Protein AF-A0A2Z6S6K5-F1 (afdb_monomer_lite)

Sequence (337 aa):
MTGQSRQRSNKNRSSLGAGRSSKNRNAIKKDIRSNSNKVKELKQEISDLKMKYQENNNMLLQSKVDKLEQENKKLSKQNKSLRAQIGDYESSNSDDYSSDDDESGDSDESDDSNRPVKRQKRKNSSDDEEKKAKVLLKTLLKTFPPELQLRDEETYRSETNDKICQKLIPRLQKEMKPYNPTYEQVDTWLQSIHKSKRNAYLKSNQFNLNDFGFGFLYQNYQKPEKPERPIRLVKRQTKSKGSKSNNFSDGEIDEGAKSLMKALLKTYPYEYTLSIEETFRSRVNIDICDRLIPKLQRDVRPAHDLSYGQVETWLQNFHRNKRNAYLRSNFMMIDNY

Structure (mmCIF, N/CA/C/O backbone):
data_AF-A0A2Z6S6K5-F1
#
_entry.id   AF-A0A2Z6S6K5-F1
#
loop_
_atom_site.group_PDB
_atom_site.id
_atom_site.type_symbol
_atom_site.label_atom_id
_atom_site.label_alt_id
_atom_site.label_comp_id
_atom_site.label_asym_id
_atom_site.label_entity_id
_atom_site.label_seq_id
_atom_site.pdbx_PDB_ins_code
_atom_site.Cartn_x
_atom_site.Cartn_y
_atom_site.Cartn_z
_atom_site.occupancy
_atom_site.B_iso_or_equiv
_atom_site.auth_seq_id
_atom_site.auth_comp_id
_atom_site.auth_asym_id
_atom_site.auth_atom_id
_atom_site.pdbx_PDB_model_num
ATOM 1 N N . MET A 1 1 ? -99.873 9.207 57.472 1.00 40.81 1 MET A N 1
ATOM 2 C CA . MET A 1 1 ? -98.830 9.368 56.439 1.00 40.81 1 MET A CA 1
ATOM 3 C C . MET A 1 1 ? -97.638 10.074 57.068 1.00 40.81 1 MET A C 1
ATOM 5 O O . MET A 1 1 ? -97.761 11.192 57.544 1.00 40.81 1 MET A O 1
ATOM 9 N N . THR A 1 2 ? -96.540 9.330 57.163 1.00 35.81 2 THR A N 1
ATOM 10 C CA . THR A 1 2 ? -95.134 9.735 57.363 1.00 35.81 2 THR A CA 1
ATOM 11 C C . THR A 1 2 ? -94.752 10.944 56.490 1.00 35.81 2 THR A C 1
ATOM 13 O O . THR A 1 2 ? -95.269 11.051 55.389 1.00 35.81 2 THR A O 1
ATOM 16 N N . GLY A 1 3 ? -93.850 11.866 56.829 1.00 32.31 3 GLY A N 1
ATOM 17 C CA . GLY A 1 3 ? -92.839 11.937 57.875 1.00 32.31 3 GLY A CA 1
ATOM 18 C C . GLY A 1 3 ? -92.076 13.273 57.769 1.00 32.31 3 GLY A C 1
ATOM 19 O O . GLY A 1 3 ? -92.169 13.999 56.784 1.00 32.31 3 GLY A O 1
ATOM 20 N N . GLN A 1 4 ? -91.371 13.589 58.847 1.00 36.22 4 GLN A N 1
ATOM 21 C CA . GLN A 1 4 ? -90.754 14.855 59.236 1.00 36.22 4 GLN A CA 1
ATOM 22 C C . GLN A 1 4 ? -89.364 15.147 58.616 1.00 36.22 4 GLN A C 1
ATOM 24 O O . GLN A 1 4 ? -88.523 14.263 58.546 1.00 36.22 4 GLN A O 1
ATOM 29 N N . SER A 1 5 ? -89.096 16.446 58.408 1.00 37.75 5 SER A N 1
ATOM 30 C CA . SER A 1 5 ? -87.939 17.211 58.931 1.00 37.75 5 SER A CA 1
ATOM 31 C C . SER A 1 5 ? -86.514 17.094 58.337 1.00 37.75 5 SER A C 1
ATOM 33 O O . SER A 1 5 ? -85.984 16.025 58.060 1.00 37.75 5 SER A O 1
ATOM 35 N N . ARG A 1 6 ? -85.876 18.281 58.377 1.00 38.06 6 ARG A N 1
ATOM 36 C CA . ARG A 1 6 ? -84.456 18.630 58.617 1.00 38.06 6 ARG A CA 1
ATOM 37 C C . ARG A 1 6 ? -83.545 19.005 57.442 1.00 38.06 6 ARG A C 1
ATOM 39 O O . ARG A 1 6 ? -82.997 18.177 56.723 1.00 38.06 6 ARG A O 1
ATOM 46 N N . GLN A 1 7 ? -83.263 20.314 57.432 1.00 49.47 7 GLN A N 1
ATOM 47 C CA . GLN A 1 7 ? -81.987 20.941 57.090 1.00 49.47 7 GLN A CA 1
ATOM 48 C C . GLN A 1 7 ? -80.779 20.055 57.429 1.00 49.47 7 GLN A C 1
ATOM 50 O O . GLN A 1 7 ? -80.649 19.577 58.559 1.00 49.47 7 GLN A O 1
ATOM 55 N N . ARG A 1 8 ? -79.827 19.958 56.497 1.00 37.16 8 ARG A N 1
ATOM 56 C CA . ARG A 1 8 ? -78.436 19.626 56.813 1.00 37.16 8 ARG A CA 1
ATOM 57 C C . ARG A 1 8 ? -77.485 20.563 56.084 1.00 37.16 8 ARG A C 1
ATOM 59 O O . ARG A 1 8 ? -77.395 20.578 54.861 1.00 37.16 8 ARG A O 1
ATOM 66 N N . SER A 1 9 ? -76.783 21.337 56.901 1.00 47.28 9 SER A N 1
ATOM 67 C CA . SER A 1 9 ? -75.516 21.972 56.591 1.00 47.28 9 SER A CA 1
ATOM 68 C C . SER A 1 9 ? -74.494 20.922 56.150 1.00 47.28 9 SER A C 1
ATOM 70 O O . SER A 1 9 ? -74.457 19.814 56.680 1.00 47.28 9 SER A O 1
ATOM 72 N N . ASN A 1 10 ? -73.623 21.289 55.211 1.00 37.78 10 ASN A N 1
ATOM 73 C CA . ASN A 1 10 ? -72.379 20.563 54.981 1.00 37.78 10 ASN A CA 1
ATOM 74 C C . ASN A 1 10 ? -71.245 21.569 54.737 1.00 37.78 10 ASN A C 1
ATOM 76 O O . ASN A 1 10 ? -70.783 21.792 53.622 1.00 37.78 10 ASN A O 1
ATOM 80 N N . LYS A 1 11 ? -70.807 22.208 55.828 1.00 50.00 11 LYS A N 1
ATOM 81 C CA . LYS A 1 11 ? -69.420 22.660 55.970 1.00 50.00 11 LYS A CA 1
ATOM 82 C C . LYS A 1 11 ? -68.616 21.423 56.362 1.00 50.00 11 LYS A C 1
ATOM 84 O O . LYS A 1 11 ? -68.865 20.906 57.445 1.00 50.00 11 LYS A O 1
ATOM 89 N N . ASN A 1 12 ? -67.732 20.944 55.481 1.00 47.03 12 ASN A N 1
ATOM 90 C CA . ASN A 1 12 ? -66.407 20.369 55.786 1.00 47.03 12 ASN A CA 1
ATOM 91 C C . ASN A 1 12 ? -65.882 19.488 54.638 1.00 47.03 12 ASN A C 1
ATOM 93 O O . ASN A 1 12 ? -66.442 18.429 54.371 1.00 47.03 12 ASN A O 1
ATOM 97 N N . ARG A 1 13 ? -64.763 19.919 54.030 1.00 40.38 13 ARG A N 1
ATOM 98 C CA . ARG A 1 13 ? -63.655 19.157 53.393 1.00 40.38 13 ARG A CA 1
ATOM 99 C C . ARG A 1 13 ? -63.023 20.063 52.328 1.00 40.38 13 ARG A C 1
ATOM 101 O O . ARG A 1 13 ? -63.735 20.598 51.500 1.00 40.38 13 ARG A O 1
ATOM 108 N N . SER A 1 14 ? -61.724 20.295 52.225 1.00 41.62 14 SER A N 1
ATOM 109 C CA . SER A 1 14 ? -60.550 19.887 52.992 1.00 41.62 14 SER A CA 1
ATOM 110 C C . SER A 1 14 ? -59.392 20.716 52.426 1.00 41.62 14 SER A C 1
ATOM 112 O O . SER A 1 14 ? -58.979 20.515 51.285 1.00 41.62 14 SER A O 1
ATOM 114 N N . SER A 1 15 ? -58.877 21.665 53.202 1.00 45.28 15 SER A N 1
ATOM 115 C CA . SER A 1 15 ? -57.716 22.493 52.870 1.00 45.28 15 SER A CA 1
ATOM 116 C C . SER A 1 15 ? -56.417 21.737 53.175 1.00 45.28 15 SER A C 1
ATOM 118 O O . SER A 1 15 ? -55.722 22.049 54.136 1.00 45.28 15 SER A O 1
ATOM 120 N N . LEU A 1 16 ? -56.088 20.705 52.394 1.00 44.66 16 LEU A N 1
ATOM 121 C CA . LEU A 1 16 ? -54.850 19.926 52.562 1.00 44.66 16 LEU A CA 1
ATOM 122 C C . LEU A 1 16 ? -54.261 19.524 51.198 1.00 44.66 16 LEU A C 1
ATOM 124 O O . LEU A 1 16 ? -54.153 18.347 50.877 1.00 44.66 16 LEU A O 1
ATOM 128 N N . GLY A 1 17 ? -53.885 20.504 50.368 1.00 43.72 17 GLY A N 1
ATOM 129 C CA . GLY A 1 17 ? -53.261 20.220 49.061 1.00 43.72 17 GLY A CA 1
ATOM 130 C C . GLY A 1 17 ? -52.179 21.198 48.593 1.00 43.72 17 GLY A C 1
ATOM 131 O O . GLY A 1 17 ? -51.280 20.812 47.850 1.00 43.72 17 GLY A O 1
ATOM 132 N N . ALA A 1 18 ? -52.187 22.452 49.052 1.00 45.81 18 ALA A N 1
ATOM 133 C CA . ALA A 1 18 ? -51.352 23.496 48.448 1.00 45.81 18 ALA A CA 1
ATOM 134 C C . ALA A 1 18 ? -49.862 23.480 48.871 1.00 45.81 18 ALA A C 1
ATOM 136 O O . ALA A 1 18 ? -49.016 24.032 48.171 1.00 45.81 18 ALA A O 1
ATOM 137 N N . GLY A 1 19 ? -49.503 22.827 49.984 1.00 46.88 19 GLY A N 1
ATOM 138 C CA . GLY A 1 19 ? -48.155 22.925 50.573 1.00 46.88 19 GLY A CA 1
ATOM 139 C C . GLY A 1 19 ? -47.081 21.987 49.998 1.00 46.88 19 GLY A C 1
ATOM 140 O O . GLY A 1 19 ? -45.889 22.248 50.164 1.00 46.88 19 GLY A O 1
ATOM 141 N N . ARG A 1 20 ? -47.463 20.893 49.322 1.00 48.66 20 ARG A N 1
ATOM 142 C CA . ARG A 1 20 ? -46.505 19.896 48.789 1.00 48.66 20 ARG A CA 1
ATOM 143 C C . ARG A 1 20 ? -46.031 20.204 47.362 1.00 48.66 20 ARG A C 1
ATOM 145 O O . ARG A 1 20 ? -44.898 19.883 47.016 1.00 48.66 20 ARG A O 1
ATOM 152 N N . SER A 1 21 ? -46.847 20.888 46.556 1.00 55.00 21 SER A N 1
ATOM 153 C CA . SER A 1 21 ? -46.521 21.195 45.153 1.00 55.00 21 SER A CA 1
ATOM 154 C C . SER A 1 21 ? -45.491 22.321 44.981 1.00 55.00 21 SER A C 1
ATOM 156 O O . SER A 1 21 ? -44.783 22.334 43.973 1.00 55.00 21 SER A O 1
ATOM 158 N N . SER A 1 22 ? -45.396 23.271 45.915 1.00 56.69 22 SER A N 1
ATOM 159 C CA . SER A 1 22 ? -44.489 24.425 45.803 1.00 56.69 22 SER A CA 1
ATOM 160 C C . SER A 1 22 ? -43.038 24.075 46.156 1.00 56.69 22 SER A C 1
ATOM 162 O O . SER A 1 22 ? -42.117 24.508 45.464 1.00 56.69 22 SER A O 1
ATOM 164 N N . LYS A 1 23 ? -42.826 23.219 47.166 1.00 58.00 23 LYS A N 1
ATOM 165 C CA . LYS A 1 23 ? -41.491 22.730 47.561 1.00 58.00 23 LYS A CA 1
ATOM 166 C C . LYS A 1 23 ? -40.800 21.956 46.434 1.00 58.00 23 LYS A C 1
ATOM 168 O O . LYS A 1 23 ? -39.621 22.185 46.184 1.00 58.00 23 LYS A O 1
ATOM 173 N N . ASN A 1 24 ? -41.546 21.126 45.702 1.00 63.44 24 ASN A N 1
ATOM 174 C CA . ASN A 1 24 ? -40.990 20.335 44.603 1.00 63.44 24 ASN A CA 1
ATOM 175 C C . ASN A 1 24 ? -40.603 21.209 43.388 1.00 63.44 24 ASN A C 1
ATOM 177 O O . ASN A 1 24 ? -39.549 21.019 42.790 1.00 63.44 24 ASN A O 1
ATOM 181 N N . ARG A 1 25 ? -41.393 22.249 43.068 1.00 68.75 25 ARG A N 1
ATOM 182 C CA . ARG A 1 25 ? -41.060 23.207 41.990 1.00 68.75 25 ARG A CA 1
ATOM 183 C C . ARG A 1 25 ? -39.811 24.039 42.294 1.00 68.75 25 ARG A C 1
ATOM 185 O O . ARG A 1 25 ? -39.056 24.356 41.378 1.00 68.75 25 ARG A O 1
ATOM 192 N N . ASN A 1 26 ? -39.589 24.398 43.557 1.00 74.06 26 ASN A N 1
ATOM 193 C CA . ASN A 1 26 ? -38.419 25.183 43.956 1.00 74.06 26 ASN A CA 1
ATOM 194 C C . ASN A 1 26 ? -37.121 24.362 43.915 1.00 74.06 26 ASN A C 1
ATOM 196 O O . ASN A 1 26 ? -36.091 24.900 43.512 1.00 74.06 26 ASN A O 1
ATOM 200 N N . ALA A 1 27 ? -37.178 23.071 44.258 1.00 73.12 27 ALA A N 1
ATOM 201 C CA . ALA A 1 27 ? -36.051 22.150 44.103 1.00 73.12 27 ALA A CA 1
ATOM 202 C C . ALA A 1 27 ? -35.655 21.996 42.623 1.00 73.12 27 ALA A C 1
ATOM 204 O O . ALA A 1 27 ? -34.513 22.268 42.262 1.00 73.12 27 ALA A O 1
ATOM 205 N N . ILE A 1 28 ? -36.633 21.738 41.747 1.00 76.31 28 ILE A N 1
ATOM 206 C CA . ILE A 1 28 ? -36.409 21.613 40.296 1.00 76.31 28 ILE A CA 1
ATOM 207 C C . ILE A 1 28 ? -35.791 22.891 39.706 1.00 76.31 28 ILE A C 1
ATOM 209 O O . ILE A 1 28 ? -34.851 22.827 38.918 1.00 76.31 28 ILE A O 1
ATOM 213 N N . LYS A 1 29 ? -36.268 24.080 40.103 1.00 79.38 29 LYS A N 1
ATOM 214 C CA . LYS A 1 29 ? -35.684 25.356 39.646 1.00 79.38 29 LYS A CA 1
ATOM 215 C C . LYS A 1 29 ? -34.228 25.533 40.084 1.00 79.38 29 LYS A C 1
ATOM 217 O O . LYS A 1 29 ? -33.436 26.101 39.331 1.00 79.38 29 LYS A O 1
ATOM 222 N N . LYS A 1 30 ? -33.875 25.073 41.287 1.00 81.38 30 LYS A N 1
ATOM 223 C CA . LYS A 1 30 ? -32.501 25.130 41.800 1.00 81.38 30 LYS A CA 1
ATOM 224 C C . LYS A 1 30 ? -31.584 24.191 41.014 1.00 81.38 30 LYS A C 1
ATOM 226 O O . LYS A 1 30 ? -30.497 24.615 40.625 1.00 81.38 30 LYS A O 1
ATOM 231 N N . ASP A 1 31 ? -32.059 22.991 40.696 1.00 83.00 31 ASP A N 1
ATOM 232 C CA . ASP A 1 31 ? -31.311 22.005 39.911 1.00 83.00 31 ASP A CA 1
ATOM 233 C C . ASP A 1 31 ? -31.115 22.457 38.462 1.00 83.00 31 ASP A C 1
ATOM 235 O O . ASP A 1 31 ? -30.006 22.385 37.938 1.00 83.00 31 ASP A O 1
ATOM 239 N N . ILE A 1 32 ? -32.142 23.037 37.830 1.00 84.38 32 ILE A N 1
ATOM 240 C CA . ILE A 1 32 ? -32.023 23.622 36.483 1.00 84.38 32 ILE A CA 1
ATOM 241 C C . ILE A 1 32 ? -30.992 24.755 36.471 1.00 84.38 32 ILE A C 1
ATOM 243 O O . ILE A 1 32 ? -30.178 24.841 35.553 1.00 84.38 32 ILE A O 1
ATOM 247 N N . ARG A 1 33 ? -30.989 25.618 37.495 1.00 85.81 33 ARG A N 1
ATOM 248 C CA . ARG A 1 33 ? -30.018 26.717 37.598 1.00 85.81 33 ARG A CA 1
ATOM 249 C C . ARG A 1 33 ? -28.597 26.199 37.825 1.00 85.81 33 ARG A C 1
ATOM 251 O O . ARG A 1 33 ? -27.666 26.709 37.209 1.00 85.81 33 ARG A O 1
ATOM 258 N N . SER A 1 34 ? -28.436 25.171 38.658 1.00 87.06 34 SER A N 1
ATOM 259 C CA . SER A 1 34 ? -27.146 24.513 38.889 1.00 87.06 34 SER A CA 1
ATOM 260 C C . SER A 1 34 ? -26.619 23.848 37.614 1.00 87.06 34 SER A C 1
ATOM 262 O O . SER A 1 34 ? -25.490 24.118 37.207 1.00 87.06 34 SER A O 1
ATOM 264 N N . ASN A 1 35 ? -27.460 23.081 36.918 1.00 88.62 35 ASN A N 1
ATOM 265 C CA . ASN A 1 35 ? -27.109 22.442 35.651 1.00 88.62 35 ASN A CA 1
ATOM 266 C C . ASN A 1 35 ? -26.812 23.471 34.556 1.00 88.62 35 ASN A C 1
ATOM 268 O O . ASN A 1 35 ? -25.863 23.299 33.797 1.00 88.62 35 ASN A O 1
ATOM 272 N N . SER A 1 36 ? -27.558 24.576 34.499 1.00 90.88 36 SER A N 1
ATOM 273 C CA . SER A 1 36 ? -27.292 25.659 33.550 1.00 90.88 36 SER A CA 1
ATOM 274 C C . SER A 1 36 ? -25.923 26.301 33.768 1.00 90.88 36 SER A C 1
ATOM 276 O O . SER A 1 36 ? -25.263 26.632 32.784 1.00 90.88 36 SER A O 1
ATOM 278 N N . ASN A 1 37 ? -25.492 26.482 35.017 1.00 92.00 37 ASN A N 1
ATOM 279 C CA . ASN A 1 37 ? -24.165 27.018 35.316 1.00 92.00 37 ASN A CA 1
ATOM 280 C C . ASN A 1 37 ? -23.070 26.018 34.932 1.00 92.00 37 ASN A C 1
ATOM 282 O O . ASN A 1 37 ? -22.119 26.396 34.256 1.00 92.00 37 ASN A O 1
ATOM 286 N N . LYS A 1 38 ? -23.269 24.731 35.236 1.00 92.31 38 LYS A N 1
ATOM 287 C CA . LYS A 1 38 ? -22.351 23.654 34.838 1.00 92.31 38 LYS A CA 1
ATOM 288 C C . LYS A 1 38 ? -22.184 23.550 33.323 1.00 92.31 38 LYS A C 1
ATOM 290 O O . LYS A 1 38 ? -21.078 23.394 32.827 1.00 92.31 38 LYS A O 1
ATOM 295 N N . VAL A 1 39 ? -23.271 23.707 32.567 1.00 91.81 39 VAL A N 1
ATOM 296 C CA . VAL A 1 39 ? -23.220 23.747 31.097 1.00 91.81 39 VAL A CA 1
ATOM 297 C C . VAL A 1 39 ? -22.434 24.960 30.593 1.00 91.81 39 VAL A C 1
ATOM 299 O O . VAL A 1 39 ? -21.750 24.855 29.578 1.00 91.81 39 VAL A O 1
ATOM 302 N N . LYS A 1 40 ? -22.510 26.112 31.270 1.00 93.19 40 LYS A N 1
ATOM 303 C CA . LYS A 1 40 ? -21.715 27.296 30.904 1.00 93.19 40 LYS A CA 1
ATOM 304 C C . LYS A 1 40 ? -20.226 27.086 31.185 1.00 93.19 40 LYS A C 1
ATOM 306 O O . LYS A 1 40 ? -19.421 27.404 30.319 1.00 93.19 40 LYS A O 1
ATOM 311 N N . GLU A 1 41 ? -19.881 26.508 32.333 1.00 94.25 41 GLU A N 1
ATOM 312 C CA . GLU A 1 41 ? -18.495 26.161 32.682 1.00 94.25 41 GLU A CA 1
ATOM 313 C C . GLU A 1 41 ? -17.902 25.159 31.687 1.00 94.25 41 GLU A C 1
ATOM 315 O O . GLU A 1 41 ? -16.848 25.419 31.116 1.00 94.25 41 GLU A O 1
ATOM 320 N N . LEU A 1 42 ? -18.626 24.080 31.372 1.00 94.31 42 LEU A N 1
ATOM 321 C CA . LEU A 1 42 ? -18.177 23.087 30.389 1.00 94.31 42 LEU A CA 1
ATOM 322 C C . LEU A 1 42 ? -18.000 23.686 28.988 1.00 94.31 42 LEU A C 1
ATOM 324 O O . LEU A 1 42 ? -17.078 23.318 28.266 1.00 94.31 42 LEU A O 1
ATOM 328 N N . LYS A 1 43 ? -18.862 24.628 28.584 1.00 94.75 43 LYS A N 1
ATOM 329 C CA . LYS A 1 43 ? -18.696 25.337 27.306 1.00 94.75 43 LYS A CA 1
ATOM 330 C C . LYS A 1 43 ? -17.421 26.178 27.280 1.00 94.75 43 LYS A C 1
ATOM 332 O O . LYS A 1 43 ? -16.755 26.204 26.247 1.00 94.75 43 LYS A O 1
ATOM 337 N N . GLN A 1 44 ? -17.093 26.838 28.389 1.00 95.00 44 GLN A N 1
ATOM 338 C CA . GLN A 1 44 ? -15.857 27.605 28.503 1.00 95.00 44 GLN A CA 1
ATOM 339 C C . GLN A 1 44 ? -14.635 26.681 28.446 1.00 95.00 44 GLN A C 1
ATOM 341 O O . GLN A 1 44 ? -13.736 26.912 27.644 1.00 95.00 44 GLN A O 1
ATOM 346 N N . GLU A 1 45 ? -14.649 25.579 29.196 1.00 95.44 45 GLU A N 1
ATOM 347 C CA . GLU A 1 45 ? -13.548 24.611 29.227 1.00 95.44 45 GLU A CA 1
ATOM 348 C C . GLU A 1 45 ? -13.293 23.968 27.853 1.00 95.44 45 GLU A C 1
ATOM 350 O O . GLU A 1 45 ? -12.147 23.851 27.419 1.00 95.44 45 GLU A O 1
ATOM 355 N N . ILE A 1 46 ? -14.353 23.626 27.111 1.00 94.06 46 ILE A N 1
ATOM 356 C CA . ILE A 1 46 ? -14.237 23.132 25.730 1.00 94.06 46 ILE A CA 1
ATOM 357 C C . ILE A 1 46 ? -13.598 24.189 24.818 1.00 94.06 46 ILE A C 1
ATOM 359 O O . ILE A 1 46 ? -12.772 23.845 23.969 1.00 94.06 46 ILE A O 1
ATOM 363 N N . SER A 1 47 ? -13.964 25.464 24.980 1.00 95.62 47 SER A N 1
ATOM 364 C CA . SER A 1 47 ? -13.376 26.561 24.204 1.00 95.62 47 SER A CA 1
ATOM 365 C C . SER A 1 47 ? -11.880 26.712 24.496 1.00 95.62 47 SER A C 1
ATOM 367 O O . SER A 1 47 ? -11.074 26.789 23.567 1.00 95.62 47 SER A O 1
ATOM 369 N N . ASP A 1 48 ? -11.495 26.674 25.770 1.00 94.88 48 ASP A N 1
ATOM 370 C CA . ASP A 1 48 ? -10.102 26.817 26.201 1.00 94.88 48 ASP A CA 1
ATOM 371 C C . ASP A 1 48 ? -9.244 25.623 25.749 1.00 94.88 48 ASP A C 1
ATOM 373 O O . ASP A 1 48 ? -8.119 25.793 25.268 1.00 94.88 48 ASP A O 1
ATOM 377 N N . LEU A 1 49 ? -9.783 24.402 25.831 1.00 95.62 49 LEU A N 1
ATOM 378 C CA . LEU A 1 49 ? -9.123 23.194 25.329 1.00 95.62 49 LEU A CA 1
ATOM 379 C C . LEU A 1 49 ? -8.933 23.230 23.813 1.00 95.62 49 LEU A C 1
ATOM 381 O O . LEU A 1 49 ? -7.873 22.841 23.319 1.00 95.62 49 LEU A O 1
ATOM 385 N N . LYS A 1 50 ? -9.928 23.727 23.070 1.00 95.00 50 LYS A N 1
ATOM 386 C CA . LYS A 1 50 ? -9.829 23.888 21.616 1.00 95.00 50 LYS A CA 1
ATOM 387 C C . LYS A 1 50 ? -8.707 24.856 21.241 1.00 95.00 50 LYS A C 1
ATOM 389 O O . LYS A 1 50 ? -7.914 24.539 20.355 1.00 95.00 50 LYS A O 1
ATOM 394 N N . MET A 1 51 ? -8.605 25.983 21.947 1.00 91.31 51 MET A N 1
ATOM 395 C CA . MET A 1 51 ? -7.527 26.957 21.755 1.00 91.31 51 MET A CA 1
ATOM 396 C C . MET A 1 51 ? -6.152 26.345 22.046 1.00 91.31 51 MET A C 1
ATOM 398 O O . MET A 1 51 ? -5.271 26.400 21.189 1.00 91.31 51 MET A O 1
ATOM 402 N N . LYS A 1 52 ? -5.984 25.670 23.192 1.00 93.12 52 LYS A N 1
ATOM 403 C CA . LYS A 1 52 ? -4.718 25.002 23.550 1.00 93.12 52 LYS A CA 1
ATOM 404 C C . LYS A 1 52 ? -4.313 23.916 22.557 1.00 93.12 52 LYS A C 1
ATOM 406 O O . LYS A 1 52 ? -3.133 23.764 22.249 1.00 93.12 52 LYS A O 1
ATOM 411 N N . TYR A 1 53 ? -5.272 23.137 22.058 1.00 90.44 53 TYR A N 1
ATOM 412 C CA . TYR A 1 53 ? -4.997 22.111 21.054 1.00 90.44 53 TYR A CA 1
ATOM 413 C C . TYR A 1 53 ? -4.487 22.730 19.748 1.00 90.44 53 TYR A C 1
ATOM 415 O O . TYR A 1 53 ? -3.502 22.257 19.179 1.00 90.44 53 TYR A O 1
ATOM 423 N N . GLN A 1 54 ? -5.130 23.809 19.299 1.00 91.06 54 GLN A N 1
ATOM 424 C CA . GLN A 1 54 ? -4.733 24.525 18.092 1.00 91.06 54 GLN A CA 1
ATOM 425 C C . GLN A 1 54 ? -3.343 25.162 18.239 1.00 91.06 54 GLN A C 1
ATOM 427 O O . GLN A 1 54 ? -2.512 25.022 17.344 1.00 91.06 54 GLN A O 1
ATOM 432 N N . GLU A 1 55 ? -3.061 25.792 19.379 1.00 90.19 55 GLU A N 1
ATOM 433 C CA . GLU A 1 55 ? -1.760 26.398 19.681 1.00 90.19 55 GLU A CA 1
ATOM 434 C C . GLU A 1 55 ? -0.627 25.360 19.717 1.00 90.19 55 GLU A C 1
ATOM 436 O O . GLU A 1 55 ? 0.393 25.533 19.050 1.00 90.19 55 GLU A O 1
ATOM 441 N N . ASN A 1 56 ? -0.830 24.229 20.401 1.00 92.19 56 ASN A N 1
ATOM 442 C CA . ASN A 1 56 ? 0.155 23.145 20.448 1.00 92.19 56 ASN A CA 1
ATOM 443 C C . ASN A 1 56 ? 0.449 22.561 19.061 1.00 92.19 56 ASN A C 1
ATOM 445 O O . ASN A 1 56 ? 1.602 22.261 18.742 1.00 92.19 56 ASN A O 1
ATOM 449 N N . ASN A 1 57 ? -0.582 22.404 18.227 1.00 91.31 57 ASN A N 1
ATOM 450 C CA . ASN A 1 57 ? -0.401 21.915 16.865 1.00 91.31 57 ASN A CA 1
ATOM 451 C C . ASN A 1 57 ? 0.382 22.925 16.009 1.00 91.31 57 ASN A C 1
ATOM 453 O O . ASN A 1 57 ? 1.303 22.540 15.291 1.00 91.31 57 ASN A O 1
ATOM 457 N N . ASN A 1 58 ? 0.077 24.219 16.141 1.00 92.12 58 ASN A N 1
ATOM 458 C CA . ASN A 1 58 ? 0.797 25.282 15.442 1.00 92.12 58 ASN A CA 1
ATOM 459 C C . ASN A 1 58 ? 2.273 25.347 15.861 1.00 92.12 58 ASN A C 1
ATOM 461 O O . ASN A 1 58 ? 3.137 25.436 14.993 1.00 92.12 58 ASN A O 1
ATOM 465 N N . MET A 1 59 ? 2.585 25.222 17.155 1.00 92.69 59 MET A N 1
ATOM 466 C CA . MET A 1 59 ? 3.976 25.166 17.627 1.00 92.69 59 MET A CA 1
ATOM 467 C C . MET A 1 59 ? 4.743 23.969 17.050 1.00 92.69 59 MET A C 1
ATOM 469 O O . MET A 1 59 ? 5.895 24.105 16.633 1.00 92.69 59 MET A O 1
ATOM 473 N N . LEU A 1 60 ? 4.113 22.790 16.997 1.00 91.75 60 LEU A N 1
ATOM 474 C CA . LEU A 1 60 ? 4.736 21.592 16.431 1.00 91.75 60 LEU A CA 1
ATOM 475 C C . LEU A 1 60 ? 4.998 21.748 14.927 1.00 91.75 60 LEU A C 1
ATOM 477 O O . LEU A 1 60 ? 6.067 21.365 14.444 1.00 91.75 60 LEU A O 1
ATOM 481 N N . LEU A 1 61 ? 4.034 22.314 14.197 1.00 92.56 61 LEU A N 1
ATOM 482 C CA . LEU A 1 61 ? 4.173 22.607 12.773 1.00 92.56 61 LEU A CA 1
ATOM 483 C C . LEU A 1 61 ? 5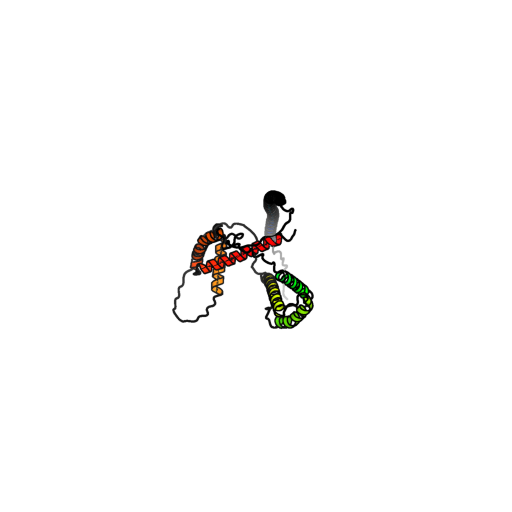.291 23.618 12.527 1.00 92.56 61 LEU A C 1
ATOM 485 O O . LEU A 1 61 ? 6.146 23.356 11.684 1.00 92.56 61 LEU A O 1
ATOM 489 N N . GLN A 1 62 ? 5.346 24.700 13.305 1.00 89.81 62 GLN A N 1
ATOM 490 C CA . GLN A 1 62 ? 6.394 25.710 13.181 1.00 89.81 62 GLN A CA 1
ATOM 491 C C . GLN A 1 62 ? 7.784 25.108 13.418 1.00 89.81 62 GLN A C 1
ATOM 493 O O . GLN A 1 62 ? 8.665 25.245 12.578 1.00 89.81 62 GLN A O 1
ATOM 498 N N . SER A 1 63 ? 7.956 24.311 14.479 1.00 92.12 63 SER A N 1
ATOM 499 C CA . SER A 1 63 ? 9.230 23.622 14.737 1.00 92.12 63 SER A CA 1
ATOM 500 C C . SER A 1 63 ? 9.643 22.684 13.595 1.00 92.12 63 SER A C 1
ATOM 502 O O . SER A 1 63 ? 10.833 22.507 13.322 1.00 92.12 63 SER A O 1
ATOM 504 N N . LYS A 1 64 ? 8.674 22.060 12.913 1.00 94.56 64 LYS A N 1
ATOM 505 C CA . LYS A 1 64 ? 8.948 21.210 11.751 1.00 94.56 64 LYS A CA 1
ATOM 506 C C . LYS A 1 64 ? 9.358 22.032 10.529 1.00 94.56 64 LYS A C 1
ATOM 508 O O . LYS A 1 64 ? 10.275 21.613 9.825 1.00 94.56 64 LYS A O 1
ATOM 513 N N . VAL A 1 65 ? 8.714 23.176 10.300 1.00 94.12 65 VAL A N 1
ATOM 514 C CA . VAL A 1 65 ? 9.079 24.124 9.237 1.00 94.12 65 VAL A CA 1
ATOM 515 C C . VAL A 1 65 ? 10.513 24.611 9.438 1.00 94.12 65 VAL A C 1
ATOM 517 O O . VAL A 1 65 ? 11.323 24.468 8.525 1.00 94.12 65 VAL A O 1
ATOM 520 N N . ASP A 1 66 ? 10.866 25.047 10.647 1.00 94.62 66 ASP A N 1
ATOM 521 C CA . ASP A 1 66 ? 12.206 25.566 10.949 1.00 94.62 66 ASP A CA 1
ATOM 522 C C . ASP A 1 66 ? 13.302 24.506 10.718 1.00 94.62 66 ASP A C 1
ATOM 524 O O . ASP A 1 66 ? 14.374 24.795 10.182 1.00 94.62 66 ASP A O 1
ATOM 528 N N . LYS A 1 67 ? 13.035 23.240 11.078 1.00 95.75 67 LYS A N 1
ATOM 529 C CA . LYS A 1 67 ? 13.964 22.122 10.822 1.00 95.75 67 LYS A CA 1
ATOM 530 C C . LYS A 1 67 ? 14.165 21.867 9.331 1.00 95.75 67 LYS A C 1
ATOM 532 O O . LYS A 1 67 ? 15.304 21.700 8.896 1.00 95.75 67 LYS A O 1
ATOM 537 N N . LEU A 1 68 ? 13.079 21.848 8.557 1.00 95.00 68 LEU A N 1
ATOM 538 C CA . LEU A 1 68 ? 13.146 21.659 7.106 1.00 95.00 68 LEU A CA 1
ATOM 539 C C . LEU A 1 68 ? 13.884 22.816 6.427 1.00 95.00 68 LEU A C 1
ATOM 541 O O . LEU A 1 68 ? 14.652 22.596 5.494 1.00 95.00 68 LEU A O 1
ATOM 545 N N . GLU A 1 69 ? 13.709 24.043 6.914 1.00 94.38 69 GLU A N 1
ATOM 546 C CA . GLU A 1 69 ? 14.419 25.210 6.396 1.00 94.38 69 GLU A CA 1
ATOM 547 C C . GLU A 1 69 ? 15.933 25.118 6.649 1.00 94.38 69 GLU A C 1
ATOM 549 O O . GLU A 1 69 ? 16.742 25.361 5.746 1.00 94.38 69 GLU A O 1
ATOM 554 N N . GLN A 1 70 ? 16.338 24.686 7.847 1.00 93.88 70 GLN A N 1
ATOM 555 C CA . GLN A 1 70 ? 17.747 24.437 8.166 1.00 93.88 70 GLN A CA 1
ATOM 556 C C . GLN A 1 70 ? 18.356 23.339 7.282 1.00 93.88 70 GLN A C 1
ATOM 558 O O . GLN A 1 70 ? 19.475 23.497 6.780 1.00 93.88 70 GLN A O 1
ATOM 563 N N . GLU A 1 71 ? 17.624 22.246 7.061 1.00 94.62 71 GLU A N 1
ATOM 564 C CA . GLU A 1 71 ? 18.059 21.145 6.202 1.00 94.62 71 GLU A CA 1
ATOM 565 C C . GLU A 1 71 ? 18.200 21.589 4.740 1.00 94.62 71 GLU A C 1
ATOM 567 O O . GLU A 1 71 ? 19.247 21.369 4.127 1.00 94.62 71 GLU A O 1
ATOM 572 N N . ASN A 1 72 ? 17.223 22.326 4.210 1.00 93.75 72 ASN A N 1
ATOM 573 C CA . ASN A 1 72 ? 17.292 22.903 2.868 1.00 93.75 72 ASN A CA 1
ATOM 574 C C . ASN A 1 72 ? 18.477 23.857 2.708 1.00 93.75 72 ASN A C 1
ATOM 576 O O . ASN A 1 72 ?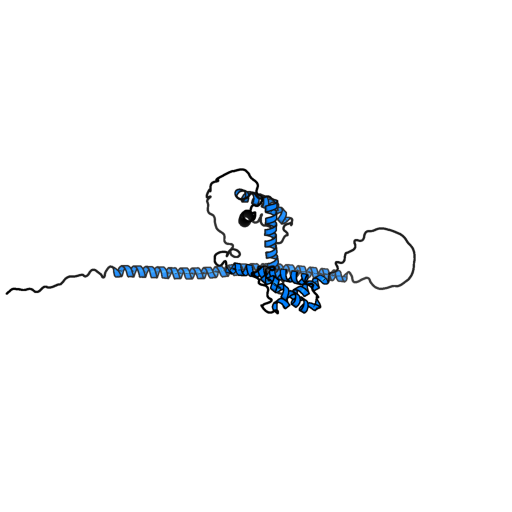 19.180 23.819 1.695 1.00 93.75 72 ASN A O 1
ATOM 580 N N . LYS A 1 73 ? 18.765 24.684 3.718 1.00 95.94 73 LYS A N 1
ATOM 581 C CA . LYS A 1 73 ? 19.938 25.567 3.702 1.00 95.94 73 LYS A CA 1
ATOM 582 C C . LYS A 1 73 ? 21.242 24.768 3.652 1.00 95.94 73 LYS A C 1
ATOM 584 O O . LYS A 1 73 ? 22.180 25.174 2.963 1.00 95.94 73 LYS A O 1
ATOM 589 N N . LYS A 1 74 ? 21.314 23.629 4.349 1.00 95.62 74 LYS A N 1
ATOM 590 C CA . LYS A 1 74 ? 22.470 22.720 4.315 1.00 95.62 74 LYS A CA 1
ATOM 591 C C . LYS A 1 74 ? 22.619 22.050 2.946 1.00 95.62 74 LYS A C 1
ATOM 593 O O . LYS A 1 74 ? 23.705 22.112 2.372 1.00 95.62 74 LYS A O 1
ATOM 598 N N . LEU A 1 75 ? 21.541 21.489 2.401 1.00 94.94 75 LEU A N 1
ATOM 599 C CA . LEU A 1 75 ? 21.529 20.857 1.078 1.00 94.94 75 LEU A CA 1
ATOM 600 C C . LEU A 1 75 ? 21.873 21.856 -0.030 1.00 94.94 75 LEU A C 1
ATOM 602 O O . LEU A 1 75 ? 22.659 21.551 -0.919 1.00 94.94 75 LEU A O 1
ATOM 606 N N . SER A 1 76 ? 21.365 23.087 0.054 1.00 94.12 76 SER A N 1
ATOM 607 C CA . SER A 1 76 ? 21.703 24.160 -0.885 1.00 94.12 76 SER A CA 1
ATOM 608 C C . SER A 1 76 ? 23.205 24.463 -0.885 1.00 94.12 76 SER A C 1
ATOM 610 O O . SER A 1 76 ? 23.813 24.572 -1.950 1.00 94.12 76 SER A O 1
ATOM 612 N N . LYS A 1 77 ? 23.836 24.536 0.296 1.00 93.94 77 LYS A N 1
ATOM 613 C CA . LYS A 1 77 ? 25.296 24.701 0.405 1.00 93.94 77 LYS A CA 1
ATOM 614 C C . LYS A 1 77 ? 26.051 23.519 -0.209 1.00 93.94 77 LYS A C 1
ATOM 616 O O . LYS A 1 77 ? 27.005 23.742 -0.948 1.00 93.94 77 LYS A O 1
ATOM 621 N N . GLN A 1 78 ? 25.612 22.287 0.052 1.00 93.94 78 GLN A N 1
ATOM 622 C CA . GLN A 1 78 ? 26.218 21.087 -0.535 1.00 93.94 78 GLN A CA 1
ATOM 623 C C . GLN A 1 78 ? 26.095 21.074 -2.063 1.00 93.94 78 GLN A C 1
ATOM 625 O O . GLN A 1 78 ? 27.088 20.868 -2.751 1.00 93.94 78 GLN A O 1
ATOM 630 N N . ASN A 1 79 ? 24.917 21.392 -2.602 1.00 92.19 79 ASN A N 1
ATOM 631 C CA . ASN A 1 79 ? 24.689 21.472 -4.044 1.00 92.19 79 ASN A CA 1
ATOM 632 C C . ASN A 1 79 ? 25.556 22.545 -4.711 1.00 92.19 79 ASN A C 1
ATOM 634 O O . ASN A 1 79 ? 26.075 22.313 -5.799 1.00 92.19 79 ASN A O 1
ATOM 638 N N . LYS A 1 80 ? 25.752 23.704 -4.067 1.00 93.12 80 LYS A N 1
ATOM 639 C CA . LYS A 1 80 ? 26.685 24.730 -4.559 1.00 93.12 80 LYS A CA 1
ATOM 640 C C . LYS A 1 80 ? 28.124 24.210 -4.606 1.00 93.12 80 LYS A C 1
ATOM 642 O O . LYS A 1 80 ? 28.796 24.413 -5.609 1.00 93.12 80 LYS A O 1
ATOM 647 N N . SER A 1 81 ? 28.566 23.501 -3.566 1.00 91.62 81 SER A N 1
ATOM 648 C CA . SER A 1 81 ? 29.907 22.901 -3.519 1.00 91.62 81 SER A CA 1
ATOM 649 C C . SER A 1 81 ? 30.112 21.840 -4.601 1.00 91.62 81 SER A C 1
ATOM 651 O O . SER A 1 81 ? 31.153 21.825 -5.246 1.00 91.62 81 SER A O 1
ATOM 653 N N . LEU A 1 82 ? 29.124 20.968 -4.820 1.00 91.00 82 LEU A N 1
ATOM 654 C CA . LEU A 1 82 ? 29.196 19.930 -5.851 1.00 91.00 82 LEU A CA 1
ATOM 655 C C . LEU A 1 82 ? 29.219 20.531 -7.258 1.00 91.00 82 LEU A C 1
ATOM 657 O O . LEU A 1 82 ? 29.974 20.075 -8.106 1.00 91.00 82 LEU A O 1
ATOM 661 N N . ARG A 1 83 ? 28.431 21.585 -7.504 1.00 87.56 83 ARG A N 1
ATOM 662 C CA . ARG A 1 83 ? 28.453 22.301 -8.787 1.00 87.56 83 ARG A CA 1
ATOM 663 C C . ARG A 1 83 ? 29.811 22.942 -9.073 1.00 87.56 83 ARG A C 1
ATOM 665 O O . ARG A 1 83 ? 30.251 22.880 -10.212 1.00 87.56 83 ARG A O 1
ATOM 672 N N . ALA A 1 84 ? 30.466 23.511 -8.060 1.00 86.06 84 ALA A N 1
ATOM 673 C CA . ALA A 1 84 ? 31.820 24.046 -8.209 1.00 86.06 84 ALA A CA 1
ATOM 674 C C . ALA A 1 84 ? 32.828 22.936 -8.565 1.00 86.06 84 ALA A C 1
ATOM 676 O O . ALA A 1 84 ? 33.547 23.067 -9.546 1.00 86.06 84 ALA A O 1
ATOM 677 N N . GLN A 1 85 ? 32.783 21.797 -7.862 1.00 85.88 85 GLN A N 1
ATOM 678 C CA . GLN A 1 85 ? 33.656 20.648 -8.151 1.00 85.88 85 GLN A CA 1
ATOM 679 C C . GLN A 1 85 ? 33.466 20.070 -9.560 1.00 85.88 85 GLN A C 1
ATOM 681 O O . GLN A 1 85 ? 34.428 19.609 -10.165 1.00 85.88 85 GLN A O 1
ATOM 686 N N . ILE A 1 86 ? 32.236 20.075 -10.084 1.00 81.62 86 ILE A N 1
ATOM 687 C CA . ILE A 1 86 ? 31.964 19.630 -11.459 1.00 81.62 86 ILE A CA 1
ATOM 688 C C . ILE A 1 86 ? 32.573 20.607 -12.475 1.00 81.62 86 ILE A C 1
ATOM 690 O O . ILE A 1 86 ? 33.202 20.157 -13.427 1.00 81.62 86 ILE A O 1
ATOM 694 N N . GLY A 1 87 ? 32.440 21.920 -12.257 1.00 76.00 87 GLY A N 1
ATOM 695 C CA . GLY A 1 87 ? 33.031 22.931 -13.142 1.00 76.00 87 GLY A CA 1
ATOM 696 C C . GLY A 1 87 ? 34.561 22.858 -13.203 1.00 76.00 87 GLY A C 1
ATOM 697 O O . GLY A 1 87 ? 35.140 22.963 -14.280 1.00 76.00 87 GLY A O 1
ATOM 698 N N . ASP A 1 88 ? 35.214 22.587 -12.070 1.00 65.81 88 ASP A N 1
ATOM 699 C CA . ASP A 1 88 ? 36.674 22.428 -12.008 1.00 65.81 88 ASP A CA 1
ATOM 700 C C . ASP A 1 88 ? 37.159 21.155 -12.742 1.00 65.81 88 ASP A C 1
ATOM 702 O O . ASP A 1 88 ? 38.254 21.124 -13.311 1.00 65.81 88 ASP A O 1
ATOM 706 N N . TYR A 1 89 ? 36.329 20.104 -12.778 1.00 59.75 89 TYR A N 1
ATOM 707 C CA . TYR A 1 89 ? 36.621 18.845 -13.475 1.00 59.75 89 TYR A CA 1
ATOM 708 C C . TYR A 1 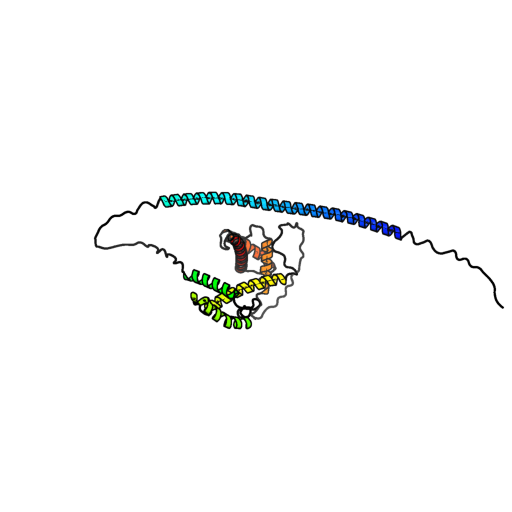89 ? 36.454 18.945 -15.002 1.00 59.75 89 TYR A C 1
ATOM 710 O O . TYR A 1 89 ? 37.173 18.274 -15.742 1.00 59.75 89 TYR A O 1
ATOM 718 N N . GLU A 1 90 ? 35.538 19.786 -15.488 1.00 57.75 90 GLU A N 1
ATOM 719 C CA . GLU A 1 90 ? 35.362 20.047 -16.925 1.00 57.75 90 GLU A CA 1
ATOM 720 C C . GLU A 1 90 ? 36.504 20.905 -17.497 1.00 57.75 90 GLU A C 1
ATOM 722 O O . GLU A 1 90 ? 36.992 20.598 -18.582 1.00 57.75 90 GLU A O 1
ATOM 727 N N . SER A 1 91 ? 37.020 21.882 -16.739 1.00 58.12 91 SER A N 1
ATOM 728 C CA . SER A 1 91 ? 38.215 22.658 -17.128 1.00 58.12 91 SER A CA 1
ATOM 729 C C . SER A 1 91 ? 39.511 21.840 -17.165 1.00 58.12 91 SER A C 1
ATOM 731 O O . SER A 1 91 ? 40.465 22.249 -17.813 1.00 58.12 91 SER A O 1
ATOM 733 N N . SER A 1 92 ? 39.573 20.692 -16.481 1.00 55.78 92 SER A N 1
ATOM 734 C CA . SER A 1 92 ? 40.781 19.849 -16.442 1.00 55.78 92 SER A CA 1
ATOM 735 C C . SER A 1 92 ? 40.848 18.806 -17.572 1.00 55.78 92 SER A C 1
ATOM 737 O O . SER A 1 92 ? 41.831 18.080 -17.658 1.00 55.78 92 SER A O 1
ATOM 739 N N . ASN A 1 93 ? 39.811 18.693 -18.413 1.00 51.53 93 ASN A N 1
ATOM 740 C CA . ASN A 1 93 ? 39.697 17.664 -19.459 1.00 51.53 93 ASN A CA 1
ATOM 741 C C . ASN A 1 93 ? 39.622 18.236 -20.892 1.00 51.53 93 ASN A C 1
ATOM 743 O O . ASN A 1 93 ? 39.316 17.486 -21.818 1.00 51.53 93 ASN A O 1
ATOM 747 N N . SER A 1 94 ? 39.853 19.541 -21.094 1.00 47.78 94 SER A N 1
ATOM 748 C CA . SER A 1 94 ? 39.755 20.178 -22.420 1.00 47.78 94 SER A CA 1
ATOM 749 C C . SER A 1 94 ? 41.069 20.286 -23.199 1.00 47.78 94 SER A C 1
ATOM 751 O O . SER A 1 94 ? 41.030 20.717 -24.348 1.00 47.78 94 SER A O 1
ATOM 753 N N . ASP A 1 95 ? 42.200 19.871 -22.632 1.00 47.69 95 ASP A N 1
ATOM 754 C CA . ASP A 1 95 ? 43.496 19.935 -23.308 1.00 47.69 95 ASP A CA 1
ATOM 755 C C . ASP A 1 95 ? 43.955 18.518 -23.644 1.00 47.69 95 ASP A C 1
ATOM 757 O O . ASP A 1 95 ? 44.487 17.843 -22.770 1.00 47.69 95 ASP A O 1
ATOM 761 N N . ASP A 1 96 ? 43.679 18.059 -24.868 1.00 47.06 96 ASP A N 1
ATOM 762 C CA . ASP A 1 96 ? 44.546 17.165 -25.665 1.00 47.06 96 ASP A CA 1
ATOM 763 C C . ASP A 1 96 ? 43.736 16.499 -26.785 1.00 47.06 96 ASP A C 1
ATOM 765 O O . ASP A 1 96 ? 43.339 15.353 -26.647 1.00 47.06 96 ASP A O 1
ATOM 769 N N . TYR A 1 97 ? 43.436 17.226 -27.869 1.00 44.94 97 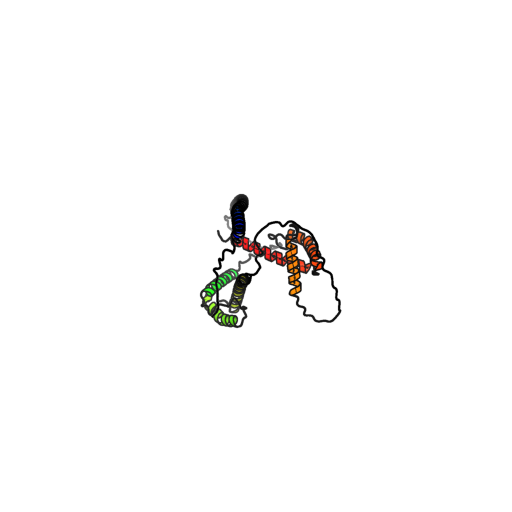TYR A N 1
ATOM 770 C CA . TYR A 1 97 ? 43.296 16.631 -29.207 1.00 44.94 97 TYR A CA 1
ATOM 771 C C . TYR A 1 97 ? 43.492 17.718 -30.268 1.00 44.94 97 TYR A C 1
ATOM 773 O O . TYR A 1 97 ? 42.566 18.449 -30.626 1.00 44.94 97 TYR A O 1
ATOM 781 N N . SER A 1 98 ? 44.703 17.808 -30.809 1.00 41.62 98 SER A N 1
ATOM 782 C CA . SER A 1 98 ? 44.931 18.310 -32.165 1.00 41.62 98 SER A CA 1
ATOM 783 C C . SER A 1 98 ? 46.155 17.630 -32.772 1.00 41.62 98 SER A C 1
ATOM 785 O O . SER A 1 98 ? 47.255 17.822 -32.278 1.00 41.62 98 SER A O 1
ATOM 787 N N . SER A 1 99 ? 45.860 16.839 -33.812 1.00 43.81 99 SER A N 1
ATOM 788 C CA . SER A 1 99 ? 46.601 16.588 -35.060 1.00 43.81 99 SER A CA 1
ATOM 789 C C . SER A 1 99 ? 48.118 16.369 -34.998 1.00 43.81 99 SER A C 1
ATOM 791 O O . SER A 1 99 ? 48.845 17.258 -34.578 1.00 43.81 99 SER A O 1
ATOM 793 N N . ASP A 1 100 ? 48.597 15.230 -35.514 1.00 37.34 100 ASP A N 1
ATOM 794 C CA . ASP A 1 100 ? 49.322 15.206 -36.798 1.00 37.34 100 ASP A CA 1
ATOM 795 C C . ASP A 1 100 ? 49.618 13.771 -37.291 1.00 37.34 100 ASP A C 1
ATOM 797 O O . ASP A 1 100 ? 49.550 12.799 -36.538 1.00 37.34 100 ASP A O 1
ATOM 801 N N . ASP A 1 101 ? 49.831 13.701 -38.604 1.00 39.38 101 ASP A N 1
ATOM 802 C CA . ASP A 1 101 ? 49.891 12.573 -39.539 1.00 39.38 101 ASP A CA 1
ATOM 803 C C . ASP A 1 101 ? 51.047 11.550 -39.372 1.00 39.38 101 ASP A C 1
ATOM 805 O O . ASP A 1 101 ? 52.031 11.780 -38.673 1.00 39.38 101 ASP A O 1
ATOM 809 N N . ASP A 1 102 ? 50.907 10.471 -40.161 1.00 35.88 102 ASP A N 1
ATOM 810 C CA . ASP A 1 102 ? 51.927 9.667 -40.874 1.00 35.88 102 ASP A CA 1
ATOM 811 C C . ASP A 1 102 ? 52.293 8.219 -40.437 1.00 35.88 102 ASP A C 1
ATOM 813 O O . ASP A 1 102 ? 52.939 7.955 -39.428 1.00 35.88 102 ASP A O 1
ATOM 817 N N . GLU A 1 103 ? 51.877 7.295 -41.324 1.00 38.44 103 GLU A N 1
ATOM 818 C CA . GLU A 1 103 ? 52.603 6.200 -42.011 1.00 38.44 103 GLU A CA 1
ATOM 819 C C . GLU A 1 103 ? 53.462 5.136 -41.273 1.00 38.44 103 GLU A C 1
ATOM 821 O O . GLU A 1 103 ? 54.550 5.384 -40.761 1.00 38.44 103 GLU A O 1
ATOM 826 N N . SER A 1 104 ? 53.063 3.879 -41.541 1.00 40.84 104 SER A N 1
ATOM 827 C CA . SER A 1 104 ? 53.878 2.664 -41.772 1.00 40.84 104 SER A CA 1
ATOM 828 C C . SER A 1 104 ? 54.560 1.930 -40.599 1.00 40.84 104 SER A C 1
ATOM 830 O O . SER A 1 104 ? 55.195 2.523 -39.735 1.00 40.84 104 SER A O 1
ATOM 832 N N . GLY A 1 105 ? 54.521 0.587 -40.643 1.00 32.47 105 GLY A N 1
ATOM 833 C CA . GLY A 1 105 ? 55.494 -0.265 -39.942 1.00 32.47 105 GLY A CA 1
ATOM 834 C C . GLY A 1 105 ? 54.941 -1.549 -39.324 1.00 32.47 105 GLY A C 1
ATOM 835 O O . GLY A 1 105 ? 54.127 -1.511 -38.414 1.00 32.47 105 GLY A O 1
ATOM 836 N N . ASP A 1 106 ? 55.419 -2.676 -39.834 1.00 34.84 106 ASP A N 1
ATOM 837 C CA . ASP A 1 106 ? 55.127 -4.067 -39.480 1.00 34.84 106 ASP A CA 1
ATOM 838 C C . ASP A 1 106 ? 55.791 -4.533 -38.154 1.00 34.84 106 ASP A C 1
ATOM 840 O O . ASP A 1 106 ? 56.725 -3.899 -37.670 1.00 34.84 106 ASP A O 1
ATOM 844 N N . SER A 1 107 ? 55.379 -5.722 -37.690 1.00 35.38 107 SER A N 1
ATOM 845 C CA . SER A 1 107 ? 56.036 -6.655 -36.744 1.00 35.38 107 SER A CA 1
ATOM 846 C C . SER A 1 107 ? 55.732 -6.589 -35.231 1.00 35.38 107 SER A C 1
ATOM 848 O O . SER A 1 107 ? 56.278 -5.794 -34.478 1.00 35.38 107 SER A O 1
ATOM 850 N N . ASP A 1 108 ? 54.898 -7.556 -34.836 1.00 35.34 108 ASP A N 1
ATOM 851 C CA . ASP A 1 108 ? 55.164 -8.677 -33.911 1.00 35.34 108 ASP A CA 1
ATOM 852 C C . ASP A 1 108 ? 55.348 -8.519 -32.379 1.00 35.34 108 ASP A C 1
ATOM 854 O O . ASP A 1 108 ? 56.050 -7.662 -31.856 1.00 35.34 108 ASP A O 1
ATOM 858 N N . GLU A 1 109 ? 54.725 -9.501 -31.713 1.00 36.84 109 GLU A N 1
ATOM 859 C CA . GLU A 1 109 ? 54.944 -10.100 -30.388 1.00 36.84 109 GLU A CA 1
ATOM 860 C C . GLU A 1 109 ? 54.839 -9.311 -29.053 1.00 36.84 109 GLU A C 1
ATOM 862 O O . GLU A 1 109 ? 55.731 -8.600 -28.599 1.00 36.84 109 GLU A O 1
ATOM 867 N N . SER A 1 110 ? 53.809 -9.733 -28.298 1.00 35.28 110 SER A N 1
ATOM 868 C CA . SER A 1 110 ? 53.842 -10.173 -26.886 1.00 35.28 110 SER A CA 1
ATOM 869 C C . SER A 1 110 ? 53.309 -9.257 -25.757 1.00 35.28 110 SER A C 1
ATOM 871 O O . SER A 1 110 ? 53.829 -8.199 -25.430 1.00 35.28 110 SER A O 1
ATOM 873 N N . ASP A 1 111 ? 52.286 -9.821 -25.104 1.00 36.66 111 ASP A N 1
ATOM 874 C CA . ASP A 1 111 ? 52.139 -10.032 -23.656 1.00 36.66 111 ASP A CA 1
ATOM 875 C C . ASP A 1 111 ? 51.137 -9.216 -22.806 1.00 36.66 111 ASP A C 1
ATOM 877 O O . ASP A 1 111 ? 51.016 -7.994 -22.834 1.00 36.66 111 ASP A O 1
ATOM 881 N N . ASP A 1 112 ? 50.400 -10.038 -22.058 1.00 38.88 112 ASP A N 1
ATOM 882 C CA . ASP A 1 112 ? 49.548 -9.911 -20.880 1.00 38.88 112 ASP A CA 1
ATOM 883 C C . ASP A 1 112 ? 49.184 -8.527 -20.303 1.00 38.88 112 ASP A C 1
ATOM 885 O O . ASP A 1 112 ? 50.001 -7.820 -19.716 1.00 38.88 112 ASP A O 1
ATOM 889 N N . SER A 1 113 ? 47.876 -8.231 -20.272 1.00 39.88 113 SER A N 1
ATOM 890 C CA . SER A 1 113 ? 47.189 -7.983 -18.990 1.00 39.88 113 SER A CA 1
ATOM 891 C C . SER A 1 113 ? 45.690 -7.724 -19.150 1.00 39.88 113 SER A C 1
ATOM 893 O O . SER A 1 113 ? 45.232 -6.739 -19.731 1.00 39.88 113 SER A O 1
ATOM 895 N N . ASN A 1 114 ? 44.921 -8.624 -18.539 1.00 48.91 114 ASN A N 1
ATOM 896 C CA . ASN A 1 114 ? 43.516 -8.523 -18.139 1.00 48.91 114 ASN A CA 1
ATOM 897 C C . ASN A 1 114 ? 42.916 -7.099 -18.091 1.00 48.91 114 ASN A C 1
ATOM 899 O O . ASN A 1 114 ? 42.983 -6.405 -17.075 1.00 48.91 114 ASN A O 1
ATOM 903 N N . ARG A 1 115 ? 42.175 -6.714 -19.139 1.00 38.59 115 ARG A N 1
ATOM 904 C CA . ARG A 1 115 ? 41.247 -5.574 -19.099 1.00 38.59 115 ARG A CA 1
ATOM 905 C C . ARG A 1 115 ? 39.825 -6.096 -18.869 1.00 38.59 115 ARG A C 1
ATOM 907 O O . ARG A 1 115 ? 39.294 -6.791 -19.737 1.00 38.59 115 ARG A O 1
ATOM 914 N N . PRO A 1 116 ? 39.153 -5.781 -17.745 1.00 42.75 116 PRO A N 1
ATOM 915 C CA . PRO A 1 116 ? 37.773 -6.190 -17.570 1.00 42.75 116 PRO A CA 1
ATOM 916 C C . PRO A 1 116 ? 36.929 -5.393 -18.560 1.00 42.75 116 PRO A C 1
ATOM 918 O O . PRO A 1 116 ? 36.835 -4.166 -18.493 1.00 42.75 116 PRO A O 1
ATOM 921 N N . VAL A 1 117 ? 36.319 -6.115 -19.497 1.00 41.31 117 VAL A N 1
ATOM 922 C CA . VAL A 1 117 ? 35.299 -5.608 -20.409 1.00 41.31 117 VAL A CA 1
ATOM 923 C C . VAL A 1 117 ? 34.238 -4.901 -19.566 1.00 41.31 117 VAL A C 1
ATOM 925 O O . VAL A 1 117 ? 33.411 -5.540 -18.909 1.00 41.31 117 VAL A O 1
ATOM 928 N N . LYS A 1 118 ? 34.253 -3.561 -19.575 1.00 45.81 118 LYS A N 1
ATOM 929 C CA . LYS A 1 118 ? 33.124 -2.740 -19.138 1.00 45.81 118 LYS A CA 1
ATOM 930 C C . LYS A 1 118 ? 31.955 -3.134 -20.033 1.00 45.81 118 LYS A C 1
ATOM 932 O O . LYS A 1 118 ? 31.794 -2.617 -21.135 1.00 45.81 118 LYS A O 1
ATOM 937 N N . ARG A 1 119 ? 31.141 -4.080 -19.560 1.00 44.75 119 ARG A N 1
ATOM 938 C CA . ARG A 1 119 ? 29.820 -4.375 -20.112 1.00 44.75 119 ARG A CA 1
ATOM 939 C C . ARG A 1 119 ? 28.998 -3.107 -19.964 1.00 44.75 119 ARG A C 1
ATOM 941 O O . ARG A 1 119 ? 28.359 -2.871 -18.941 1.00 44.75 119 ARG A O 1
ATOM 948 N N . GLN A 1 120 ? 29.054 -2.278 -20.996 1.00 44.53 120 GLN A N 1
ATOM 949 C CA . GLN A 1 120 ? 28.133 -1.190 -21.234 1.00 44.53 120 GLN A CA 1
ATOM 950 C C . GLN A 1 120 ? 26.745 -1.831 -21.234 1.00 44.53 120 GLN A C 1
ATOM 952 O O . GLN A 1 120 ? 26.386 -2.600 -22.128 1.00 44.53 120 GLN A O 1
ATOM 957 N N . LYS A 1 121 ? 26.015 -1.631 -20.136 1.00 43.97 121 LYS A N 1
ATOM 958 C CA . LYS A 1 121 ? 24.669 -2.155 -19.944 1.00 43.97 121 LYS A CA 1
ATOM 959 C C . LYS A 1 121 ? 23.815 -1.486 -21.012 1.00 43.97 121 LYS A C 1
ATOM 961 O O . LYS A 1 121 ? 23.394 -0.346 -20.834 1.00 43.97 121 LYS A O 1
ATOM 966 N N . ARG A 1 122 ? 23.627 -2.157 -22.153 1.00 40.47 122 ARG A N 1
ATOM 967 C CA . ARG A 1 122 ? 22.673 -1.717 -23.167 1.00 40.47 122 ARG A CA 1
ATOM 968 C C . ARG A 1 122 ? 21.344 -1.555 -22.443 1.00 40.47 122 ARG A C 1
ATOM 970 O O . ARG A 1 122 ? 20.824 -2.500 -21.852 1.00 40.47 122 ARG A O 1
ATOM 977 N N . LYS A 1 123 ? 20.863 -0.318 -22.375 1.00 48.44 123 LYS A N 1
ATOM 978 C CA . LYS A 1 123 ? 19.514 -0.015 -21.923 1.00 48.44 123 LYS A CA 1
ATOM 979 C C . LYS A 1 123 ? 18.602 -0.699 -22.937 1.00 48.44 123 LYS A C 1
ATOM 981 O O . LYS A 1 123 ? 18.525 -0.258 -24.077 1.00 48.44 123 LYS A O 1
ATOM 986 N N . ASN A 1 124 ? 18.040 -1.846 -22.562 1.00 44.75 124 ASN A N 1
ATOM 987 C CA . ASN A 1 124 ? 17.140 -2.605 -23.421 1.00 44.75 124 ASN A CA 1
ATOM 988 C C . ASN A 1 124 ? 15.941 -1.701 -23.737 1.00 44.75 124 ASN A C 1
ATOM 990 O O . ASN A 1 124 ? 15.099 -1.482 -22.870 1.00 44.75 124 ASN A O 1
ATOM 994 N N . SER A 1 125 ? 15.873 -1.171 -24.961 1.00 56.28 125 SER A N 1
ATOM 995 C CA . SER A 1 125 ? 14.745 -0.372 -25.469 1.00 56.28 125 SER A CA 1
ATOM 996 C C . SER A 1 125 ? 13.397 -1.080 -25.279 1.00 56.28 125 SER A C 1
ATOM 998 O O . SER A 1 125 ? 12.378 -0.432 -25.061 1.00 56.28 125 SER A O 1
ATOM 1000 N N . SER A 1 126 ? 13.422 -2.414 -25.253 1.00 60.75 126 SER A N 1
ATOM 1001 C CA . SER A 1 126 ? 12.272 -3.290 -25.032 1.00 60.75 126 SER A CA 1
ATOM 1002 C C . SER A 1 126 ? 11.542 -3.068 -23.694 1.00 60.75 126 SER A C 1
ATOM 1004 O O . SER A 1 126 ? 10.315 -3.125 -23.670 1.00 60.75 126 SER A O 1
ATOM 1006 N N . ASP A 1 127 ? 12.239 -2.750 -22.592 1.00 69.06 127 ASP A N 1
ATOM 1007 C CA . ASP A 1 127 ? 11.573 -2.528 -21.290 1.00 69.06 127 ASP A CA 1
ATOM 1008 C C . ASP A 1 127 ? 10.818 -1.185 -21.263 1.00 69.06 127 ASP A C 1
ATOM 1010 O O . ASP A 1 127 ? 9.756 -1.045 -20.652 1.00 69.06 127 ASP A O 1
ATOM 1014 N N . ASP A 1 128 ? 11.332 -0.183 -21.979 1.00 76.56 128 ASP A N 1
ATOM 1015 C CA . ASP A 1 128 ? 10.664 1.112 -22.115 1.00 76.56 128 ASP A CA 1
ATOM 1016 C C . ASP A 1 128 ? 9.474 1.037 -23.093 1.00 76.56 128 ASP A C 1
ATOM 1018 O O . ASP A 1 128 ? 8.460 1.708 -22.883 1.00 76.56 128 ASP A O 1
ATOM 1022 N N . GLU A 1 129 ? 9.536 0.174 -24.110 1.00 81.06 129 GLU A N 1
ATOM 1023 C CA . GLU A 1 129 ? 8.408 -0.134 -25.000 1.00 81.06 129 GLU A CA 1
ATOM 1024 C C . GLU A 1 129 ? 7.290 -0.909 -24.289 1.00 81.06 129 GLU A C 1
ATOM 1026 O O . GLU A 1 129 ? 6.121 -0.538 -24.420 1.00 81.06 129 GLU A O 1
ATOM 1031 N N . GLU A 1 130 ? 7.617 -1.909 -23.461 1.00 85.56 130 GLU A N 1
ATOM 1032 C CA . GLU A 1 130 ? 6.619 -2.656 -22.684 1.00 85.56 130 GLU A CA 1
ATOM 1033 C C . GLU A 1 130 ? 5.879 -1.746 -21.690 1.00 85.56 130 GLU A C 1
ATOM 1035 O O . GLU A 1 130 ? 4.658 -1.839 -21.525 1.00 85.56 130 GLU A O 1
ATOM 1040 N N . LYS A 1 131 ? 6.588 -0.814 -21.040 1.00 87.62 131 LYS A N 1
ATOM 1041 C CA . LYS A 1 131 ? 5.958 0.183 -20.158 1.00 87.62 131 LYS A CA 1
ATOM 1042 C C . LYS A 1 131 ? 4.966 1.054 -20.920 1.00 87.62 131 LYS A C 1
ATOM 1044 O O . LYS A 1 131 ? 3.849 1.253 -20.437 1.00 87.62 131 LYS A O 1
ATOM 1049 N N . LYS A 1 132 ? 5.338 1.536 -22.110 1.00 88.38 132 LYS A N 1
ATOM 1050 C CA . LYS A 1 132 ? 4.442 2.322 -22.973 1.00 88.38 132 LYS A CA 1
ATOM 1051 C C . LYS A 1 132 ? 3.224 1.499 -23.406 1.00 88.38 132 LYS A C 1
ATOM 1053 O O . LYS A 1 132 ? 2.102 1.990 -23.295 1.00 88.38 132 LYS A O 1
ATOM 1058 N N . ALA A 1 133 ? 3.415 0.229 -23.770 1.00 89.75 133 ALA A N 1
ATOM 1059 C CA . ALA A 1 133 ? 2.326 -0.691 -24.097 1.00 89.75 133 ALA A CA 1
ATOM 1060 C C . ALA A 1 133 ? 1.366 -0.900 -22.910 1.00 89.75 133 ALA A C 1
ATOM 1062 O O . ALA A 1 133 ? 0.151 -0.816 -23.074 1.00 89.75 133 ALA A O 1
ATOM 1063 N N . LYS A 1 134 ? 1.882 -1.079 -21.686 1.00 90.50 134 LYS A N 1
ATOM 1064 C CA . LYS A 1 134 ? 1.061 -1.196 -20.463 1.00 90.50 134 LYS A CA 1
ATOM 1065 C C . LYS A 1 134 ? 0.280 0.080 -20.143 1.00 90.50 134 LYS A C 1
ATOM 1067 O O . LYS A 1 134 ? -0.827 -0.005 -19.608 1.00 90.50 134 LYS A O 1
ATOM 1072 N N . VAL A 1 135 ? 0.840 1.257 -20.428 1.00 90.88 135 VAL A N 1
ATOM 1073 C CA . VAL A 1 135 ? 0.127 2.536 -20.278 1.00 90.88 135 VAL A CA 1
ATOM 1074 C C . VAL A 1 135 ? -1.013 2.625 -21.291 1.00 90.88 135 VAL A C 1
ATOM 1076 O O . VAL A 1 135 ? -2.140 2.900 -20.882 1.00 90.88 135 VAL A O 1
ATOM 1079 N N . LEU A 1 136 ? -0.754 2.301 -22.563 1.00 91.94 136 LEU A N 1
ATOM 1080 C CA . LEU A 1 136 ? -1.783 2.256 -23.606 1.00 91.94 136 LEU A CA 1
ATOM 1081 C C . LEU A 1 136 ? -2.890 1.238 -23.280 1.00 91.94 136 LEU A C 1
ATOM 1083 O O . LEU A 1 136 ? -4.073 1.532 -23.409 1.00 91.94 136 LEU A O 1
ATOM 1087 N N . LEU A 1 137 ? -2.529 0.058 -22.775 1.00 93.38 137 LEU A N 1
ATOM 1088 C CA . LEU A 1 137 ? -3.493 -0.947 -22.327 1.00 93.38 137 LEU A CA 1
ATOM 1089 C C . LEU A 1 137 ? -4.438 -0.377 -21.256 1.00 93.38 137 LEU A C 1
ATOM 1091 O O . LEU A 1 137 ? -5.653 -0.544 -21.333 1.00 93.38 137 LEU A O 1
ATOM 1095 N N . LYS A 1 138 ? -3.894 0.328 -20.255 1.00 91.50 138 LYS A N 1
ATOM 1096 C CA . LYS A 1 138 ? -4.691 0.941 -19.181 1.00 91.50 138 LYS A CA 1
ATOM 1097 C C . LYS A 1 138 ? -5.617 2.043 -19.683 1.00 91.50 138 LYS A C 1
ATOM 1099 O O . LYS A 1 138 ? -6.688 2.210 -19.101 1.00 91.50 138 LYS A O 1
ATOM 1104 N N . THR A 1 139 ? -5.213 2.817 -20.690 1.00 91.81 139 THR A N 1
ATOM 1105 C CA . THR A 1 139 ? -6.070 3.863 -21.264 1.00 91.81 139 THR A CA 1
ATOM 1106 C C . THR A 1 139 ? -7.191 3.250 -22.094 1.00 91.81 139 THR A C 1
ATOM 1108 O O . THR A 1 139 ? -8.344 3.611 -21.878 1.00 91.81 139 THR A O 1
ATOM 1111 N N . LEU A 1 140 ? -6.892 2.253 -22.931 1.00 92.69 140 LEU A N 1
ATOM 1112 C CA . LEU A 1 140 ? -7.893 1.515 -23.711 1.00 92.69 140 LEU A CA 1
ATOM 1113 C C . LEU A 1 140 ? -8.921 0.805 -22.819 1.00 92.69 140 LEU A C 1
ATOM 1115 O O . LEU A 1 140 ? -10.118 0.841 -23.076 1.00 92.69 140 LEU A O 1
ATOM 1119 N N . LEU A 1 141 ? -8.490 0.221 -21.699 1.00 92.44 141 LEU A N 1
ATOM 1120 C CA . LEU A 1 141 ? -9.411 -0.397 -20.737 1.00 92.44 141 LEU A CA 1
ATOM 1121 C C . LEU A 1 141 ? -10.450 0.569 -20.151 1.00 92.44 141 LEU A C 1
ATOM 1123 O O . LEU A 1 141 ? -11.484 0.110 -19.677 1.00 92.44 141 LEU A O 1
ATOM 1127 N N . LYS A 1 142 ? -10.187 1.881 -20.154 1.00 89.81 142 LYS A N 1
ATOM 1128 C CA . LYS A 1 142 ? -11.154 2.894 -19.705 1.00 89.81 142 LYS A CA 1
ATOM 1129 C C . LYS A 1 142 ? -12.155 3.284 -20.793 1.00 89.81 142 LYS A C 1
ATOM 1131 O O . LYS A 1 142 ? -13.203 3.818 -20.451 1.00 89.81 142 LYS A O 1
ATOM 1136 N N . THR A 1 143 ? -11.828 3.068 -22.068 1.00 89.62 143 THR A N 1
ATOM 1137 C CA . THR A 1 143 ? -12.680 3.451 -23.205 1.00 89.62 143 THR A CA 1
ATOM 1138 C C . THR A 1 143 ? -13.613 2.328 -23.649 1.00 89.62 143 THR A C 1
ATOM 1140 O O . THR A 1 143 ? -14.609 2.598 -24.316 1.00 89.62 143 THR A O 1
ATOM 1143 N N . PHE A 1 144 ? -13.323 1.076 -23.282 1.00 89.00 144 PHE A N 1
ATOM 1144 C CA . PHE A 1 144 ? -14.215 -0.044 -23.570 1.00 89.00 144 PHE A CA 1
ATOM 1145 C C . PHE A 1 144 ? -15.533 0.037 -22.792 1.00 89.00 144 PHE A C 1
ATOM 1147 O O . PHE A 1 144 ? -15.566 0.534 -21.660 1.00 89.00 144 PHE A O 1
ATOM 1154 N N . PRO A 1 145 ? -16.625 -0.475 -23.387 1.00 86.31 145 PRO A N 1
ATOM 1155 C CA . PRO A 1 145 ? -17.939 -0.393 -22.780 1.00 86.31 145 PRO A CA 1
ATOM 1156 C C . PRO A 1 145 ? -18.030 -1.297 -21.531 1.00 86.31 145 PRO A C 1
ATOM 1158 O O . PRO A 1 145 ? -17.235 -2.237 -21.390 1.00 86.31 145 PRO A O 1
ATOM 1161 N N . PRO A 1 146 ? -18.970 -1.023 -20.607 1.00 86.06 146 PRO A N 1
ATOM 1162 C CA . PRO A 1 146 ? -19.045 -1.688 -19.304 1.00 86.06 146 PRO A CA 1
ATOM 1163 C C . PRO A 1 146 ? -19.161 -3.215 -19.366 1.00 86.06 146 PRO A C 1
ATOM 1165 O O . PRO A 1 146 ? -18.678 -3.898 -18.469 1.00 86.06 146 PRO A O 1
ATOM 1168 N N . GLU A 1 147 ? -19.734 -3.780 -20.432 1.00 86.12 147 GLU A N 1
ATOM 1169 C CA . GLU A 1 147 ? -19.887 -5.233 -20.598 1.00 86.12 147 GLU A CA 1
ATOM 1170 C C . GLU A 1 147 ? -18.547 -5.961 -20.774 1.00 86.12 147 GLU A C 1
ATOM 1172 O O . GLU A 1 147 ? -18.478 -7.183 -20.644 1.00 86.12 147 GLU A O 1
ATOM 1177 N N . LEU A 1 148 ? -17.482 -5.219 -21.093 1.00 88.00 148 LEU A N 1
ATOM 1178 C CA . LEU A 1 148 ? -16.118 -5.730 -21.195 1.00 88.00 148 LEU A CA 1
ATOM 1179 C C . LEU A 1 148 ? -15.254 -5.387 -19.977 1.00 88.00 148 LEU A C 1
ATOM 1181 O O . LEU A 1 148 ? -14.047 -5.632 -19.993 1.00 88.00 148 LEU A O 1
ATOM 1185 N N . GLN A 1 149 ? -15.839 -4.822 -18.923 1.00 89.81 149 GLN A N 1
ATOM 1186 C CA . GLN A 1 149 ? -15.116 -4.544 -17.691 1.00 89.81 149 GLN A CA 1
ATOM 1187 C C . GLN A 1 149 ? -15.061 -5.795 -16.817 1.00 89.81 149 GLN A C 1
ATOM 1189 O O . GLN A 1 149 ? -16.078 -6.415 -16.517 1.00 89.81 149 GLN A O 1
ATOM 1194 N N . LEU A 1 150 ? -13.849 -6.156 -16.397 1.00 92.06 150 LEU A N 1
ATOM 1195 C CA . LEU A 1 150 ? -13.636 -7.242 -15.445 1.00 92.06 150 LEU A CA 1
ATOM 1196 C C . LEU A 1 150 ? -14.272 -6.890 -14.098 1.00 92.06 150 LEU A C 1
ATOM 1198 O O . LEU A 1 150 ? -14.125 -5.766 -13.620 1.00 92.06 150 LEU A O 1
ATOM 1202 N N . ARG A 1 151 ? -14.923 -7.874 -13.479 1.00 90.44 151 ARG A N 1
ATOM 1203 C CA . ARG A 1 151 ? -15.499 -7.758 -12.139 1.00 90.44 151 ARG A CA 1
ATOM 1204 C C . ARG A 1 151 ? -14.394 -7.781 -11.096 1.00 90.44 151 ARG A C 1
ATOM 1206 O O . ARG A 1 151 ? -13.653 -8.767 -10.993 1.00 90.44 151 ARG A O 1
ATOM 1213 N N . ASP A 1 152 ? -14.288 -6.706 -10.325 1.00 90.19 152 ASP A N 1
ATOM 1214 C CA . ASP A 1 152 ? -13.267 -6.547 -9.288 1.00 90.19 152 ASP A CA 1
ATOM 1215 C C . ASP A 1 152 ? -13.599 -7.374 -8.025 1.00 90.19 152 ASP A C 1
ATOM 1217 O O . ASP A 1 152 ? -12.696 -7.713 -7.255 1.00 90.19 152 ASP A O 1
ATOM 1221 N N . GLU A 1 153 ? -14.866 -7.769 -7.846 1.00 87.88 153 GLU A N 1
ATOM 1222 C CA . GLU A 1 153 ? -15.343 -8.671 -6.786 1.00 87.88 153 GLU A CA 1
ATOM 1223 C C . GLU A 1 153 ? -14.794 -10.094 -6.944 1.00 87.88 153 GLU A C 1
ATOM 1225 O O . GLU A 1 153 ? -14.447 -10.776 -5.974 1.00 87.88 153 GLU A O 1
ATOM 1230 N N . GLU A 1 154 ? -14.744 -10.557 -8.191 1.00 89.31 154 GLU A N 1
ATOM 1231 C CA . GLU A 1 154 ? -14.471 -11.941 -8.561 1.00 89.31 154 GLU A CA 1
ATOM 1232 C C . GLU A 1 154 ? -12.988 -12.163 -8.869 1.00 89.31 154 GLU A C 1
ATOM 1234 O O . GLU A 1 154 ? -12.186 -11.230 -8.960 1.00 89.31 154 GLU A O 1
ATOM 1239 N N . THR A 1 155 ? -12.542 -13.423 -8.899 1.00 91.00 155 THR A N 1
ATOM 1240 C CA . THR A 1 155 ? -11.143 -13.750 -9.239 1.00 91.00 155 THR A CA 1
ATOM 1241 C C . THR A 1 155 ? -10.916 -13.509 -10.722 1.00 91.00 155 THR A C 1
ATOM 1243 O O . THR A 1 155 ? -11.852 -13.544 -11.511 1.00 91.00 155 THR A O 1
ATOM 1246 N N . TYR A 1 156 ? -9.668 -13.251 -11.123 1.00 92.31 156 TYR A N 1
ATOM 1247 C CA . TYR A 1 156 ? -9.359 -13.060 -12.544 1.00 92.31 156 TYR A CA 1
ATOM 1248 C C . TYR A 1 156 ? -9.770 -14.279 -13.388 1.00 92.31 156 TYR A C 1
ATOM 1250 O O . TYR A 1 156 ? -10.288 -14.114 -14.480 1.00 92.31 156 TYR A O 1
ATOM 1258 N N . ARG A 1 157 ? -9.601 -15.484 -12.824 1.00 92.25 157 ARG A N 1
ATOM 1259 C CA . ARG A 1 157 ? -10.000 -16.781 -13.396 1.00 92.25 157 ARG A CA 1
ATOM 1260 C C . ARG A 1 157 ? -11.414 -17.216 -12.973 1.00 92.25 157 ARG A C 1
ATOM 1262 O O . ARG A 1 157 ? -11.644 -18.394 -12.715 1.00 92.25 157 ARG A O 1
ATOM 1269 N N . SER A 1 158 ? -12.328 -16.274 -12.730 1.00 92.56 158 SER A N 1
ATOM 1270 C CA . SER A 1 158 ? -13.739 -16.621 -12.514 1.00 92.56 158 SER A CA 1
ATOM 1271 C C . SER A 1 158 ? -14.405 -16.901 -13.856 1.00 92.56 158 SER A C 1
ATOM 1273 O O . SER A 1 158 ? -14.002 -16.340 -14.870 1.00 92.56 158 SER A O 1
ATOM 1275 N N . GLU A 1 159 ? -15.463 -17.712 -13.872 1.00 93.12 159 GLU A N 1
ATOM 1276 C CA . GLU A 1 159 ? -16.172 -18.034 -15.117 1.00 93.12 159 GLU A CA 1
ATOM 1277 C C . GLU A 1 159 ? -16.672 -16.769 -15.843 1.00 93.12 159 GLU A C 1
ATOM 1279 O O . GLU A 1 159 ? -16.612 -16.674 -17.071 1.00 93.12 159 GLU A O 1
ATOM 1284 N N . THR A 1 160 ? -17.124 -15.762 -15.088 1.00 92.31 160 THR A N 1
ATOM 1285 C CA . THR A 1 160 ? -17.556 -14.477 -15.644 1.00 92.31 160 THR A CA 1
ATOM 1286 C C . THR A 1 160 ? -16.391 -13.702 -16.254 1.00 92.31 160 THR A C 1
ATOM 1288 O O . THR A 1 160 ? -16.488 -13.239 -17.392 1.00 92.31 160 THR A O 1
ATOM 1291 N N . ASN A 1 161 ? -15.285 -13.564 -15.517 1.00 92.81 161 ASN A N 1
ATOM 1292 C CA . ASN A 1 161 ? -14.124 -12.801 -15.967 1.00 92.81 161 ASN A CA 1
ATOM 1293 C C . ASN A 1 161 ? -13.386 -13.499 -17.114 1.00 92.81 161 ASN A C 1
ATOM 1295 O O . ASN A 1 161 ? -12.947 -12.815 -18.033 1.00 92.81 161 ASN A O 1
ATOM 1299 N N . ASP A 1 162 ? -13.339 -14.831 -17.143 1.00 94.00 162 ASP A N 1
ATOM 1300 C CA . ASP A 1 162 ? -12.763 -15.594 -18.253 1.00 94.00 162 ASP A CA 1
ATOM 1301 C C . ASP A 1 162 ? -13.560 -15.379 -19.552 1.00 94.00 162 ASP A C 1
ATOM 1303 O O . ASP A 1 162 ? -12.970 -15.109 -20.603 1.00 94.00 162 ASP A O 1
ATOM 1307 N N . LYS A 1 163 ? -14.903 -15.384 -19.493 1.00 93.75 163 LYS A N 1
ATOM 1308 C CA . LYS A 1 163 ? -15.765 -15.050 -20.650 1.00 93.75 163 LYS A CA 1
ATOM 1309 C C . LYS A 1 163 ? -15.553 -13.613 -21.137 1.00 93.75 163 LYS A C 1
ATOM 1311 O O . LYS A 1 163 ? -15.622 -13.353 -22.341 1.00 93.75 163 LYS A O 1
ATOM 1316 N N . ILE A 1 164 ? -15.302 -12.676 -20.222 1.00 93.69 164 ILE A N 1
ATOM 1317 C CA . ILE A 1 164 ? -14.980 -11.284 -20.561 1.00 93.69 164 ILE A CA 1
ATOM 1318 C C . ILE A 1 164 ? -13.593 -11.206 -21.213 1.00 93.69 164 ILE A C 1
ATOM 1320 O O . ILE A 1 164 ? -13.470 -10.613 -22.284 1.00 93.69 164 ILE A O 1
ATOM 1324 N N . CYS A 1 165 ? -12.574 -11.857 -20.645 1.00 93.75 165 CYS A N 1
ATOM 1325 C CA . CYS A 1 165 ? -11.210 -11.913 -21.182 1.00 93.75 165 CYS A CA 1
ATOM 1326 C C . CYS A 1 165 ? -11.169 -12.469 -22.611 1.00 93.75 165 CYS A C 1
ATOM 1328 O O . CYS A 1 165 ? -10.534 -11.861 -23.473 1.00 93.75 165 CYS A O 1
ATOM 1330 N N . GLN A 1 166 ? -11.915 -13.542 -22.898 1.00 94.12 166 GLN A N 1
ATOM 1331 C CA . GLN A 1 166 ? -12.012 -14.117 -24.248 1.00 94.12 166 GLN A CA 1
ATOM 1332 C C . GLN A 1 166 ? -12.517 -13.112 -25.298 1.00 94.12 166 GLN A C 1
ATOM 1334 O O . GLN A 1 166 ? -12.102 -13.162 -26.454 1.00 94.12 166 GLN A O 1
ATOM 1339 N N . LYS A 1 167 ? -13.393 -12.175 -24.912 1.00 94.50 167 LYS A N 1
ATOM 1340 C CA . LYS A 1 167 ? -13.907 -11.120 -25.804 1.00 94.50 167 LYS A CA 1
ATOM 1341 C C . LYS A 1 167 ? -13.028 -9.869 -25.813 1.00 94.50 167 LYS A C 1
ATOM 1343 O O . LYS A 1 167 ? -12.960 -9.171 -26.825 1.00 94.50 167 LYS A O 1
ATOM 1348 N N . LEU A 1 168 ? -12.396 -9.567 -24.683 1.00 94.00 168 LEU A N 1
ATOM 1349 C CA . LEU A 1 168 ? -11.632 -8.349 -24.444 1.00 94.00 168 LEU A CA 1
ATOM 1350 C C . LEU A 1 168 ? -10.222 -8.424 -25.047 1.00 94.00 168 LEU A C 1
ATOM 1352 O O . LEU A 1 168 ? -9.801 -7.473 -25.704 1.00 94.00 168 LEU A O 1
ATOM 1356 N N . ILE A 1 169 ? -9.510 -9.543 -24.880 1.00 94.44 169 ILE A N 1
ATOM 1357 C CA . ILE A 1 169 ? -8.121 -9.692 -25.348 1.00 94.44 169 ILE A CA 1
ATOM 1358 C C . ILE A 1 169 ? -7.997 -9.495 -26.870 1.00 94.44 169 ILE A C 1
ATOM 1360 O O . ILE A 1 169 ? -7.170 -8.675 -27.275 1.00 94.44 169 ILE A O 1
ATOM 1364 N N . PRO A 1 170 ? -8.841 -10.106 -27.729 1.00 94.12 170 PRO A N 1
ATOM 1365 C CA . PRO A 1 170 ? -8.755 -9.883 -29.175 1.00 94.12 170 PRO A CA 1
ATOM 1366 C C . PRO A 1 170 ? -8.979 -8.418 -29.581 1.00 94.12 170 PRO A C 1
ATOM 1368 O O . PRO A 1 170 ? -8.358 -7.920 -30.521 1.00 94.12 170 PRO A O 1
ATOM 1371 N N . ARG A 1 171 ? -9.846 -7.692 -28.859 1.00 93.56 171 ARG A N 1
ATOM 1372 C CA . ARG A 1 171 ? -10.092 -6.261 -29.103 1.00 93.56 171 ARG A CA 1
ATOM 1373 C C . ARG A 1 171 ? -8.891 -5.418 -28.690 1.00 93.56 171 ARG A C 1
ATOM 1375 O O . ARG A 1 171 ? -8.476 -4.552 -29.450 1.00 93.56 171 ARG A O 1
ATOM 1382 N N . LEU A 1 172 ? -8.297 -5.711 -27.534 1.00 93.31 172 LEU A N 1
ATOM 1383 C CA . LEU A 1 172 ? -7.080 -5.043 -27.069 1.00 93.31 172 LEU A CA 1
ATOM 1384 C C . LEU A 1 172 ? -5.917 -5.258 -28.040 1.00 93.31 172 LEU A C 1
ATOM 1386 O O . LEU A 1 172 ? -5.243 -4.295 -28.384 1.00 93.31 172 LEU A O 1
ATOM 1390 N N . GLN A 1 173 ? -5.720 -6.477 -28.547 1.00 93.62 173 GLN A N 1
ATOM 1391 C CA . GLN A 1 173 ? -4.689 -6.750 -29.554 1.00 93.62 173 GLN A CA 1
ATOM 1392 C C . GLN A 1 173 ? -4.908 -5.943 -30.842 1.00 93.62 173 GLN A C 1
ATOM 1394 O O . GLN A 1 173 ? -3.950 -5.425 -31.413 1.00 93.62 173 GLN A O 1
ATOM 1399 N N . LYS A 1 174 ? -6.166 -5.780 -31.279 1.00 91.88 174 LYS A N 1
ATOM 1400 C CA . LYS A 1 174 ? -6.510 -4.985 -32.468 1.00 91.88 174 LYS A CA 1
ATOM 1401 C C . LYS A 1 174 ? -6.220 -3.490 -32.295 1.00 91.88 174 LYS A C 1
ATOM 1403 O O . LYS A 1 174 ? -5.776 -2.859 -33.251 1.00 91.88 174 LYS A O 1
ATOM 1408 N N . GLU A 1 175 ? -6.469 -2.935 -31.114 1.00 90.69 175 GLU A N 1
ATOM 1409 C CA . GLU A 1 175 ? -6.185 -1.525 -30.803 1.00 90.69 175 GLU A CA 1
ATOM 1410 C C . GLU A 1 175 ? -4.690 -1.287 -30.524 1.00 90.69 175 GLU A C 1
ATOM 1412 O O . GLU A 1 175 ? -4.144 -0.228 -30.824 1.00 90.69 175 GLU A O 1
ATOM 1417 N N . MET A 1 176 ? -3.984 -2.296 -30.007 1.00 90.88 176 MET A N 1
ATOM 1418 C CA . MET A 1 176 ? -2.557 -2.234 -29.677 1.00 90.88 176 MET A CA 1
ATOM 1419 C C . MET A 1 176 ? -1.631 -2.679 -30.820 1.00 90.88 176 MET A C 1
ATOM 1421 O O . MET A 1 176 ? -0.477 -3.030 -30.571 1.00 90.88 176 MET A O 1
ATOM 1425 N N . LYS A 1 177 ? -2.090 -2.605 -32.078 1.00 86.50 177 LYS A N 1
ATOM 1426 C CA . LYS A 1 177 ? -1.292 -2.907 -33.285 1.00 86.50 177 LYS A CA 1
ATOM 1427 C C . LYS A 1 177 ? 0.127 -2.316 -33.300 1.00 86.50 177 LYS A C 1
ATOM 1429 O O . LYS A 1 177 ? 1.023 -3.023 -33.743 1.00 86.50 177 LYS A O 1
ATOM 1434 N N . PRO A 1 178 ? 0.398 -1.089 -32.805 1.00 86.06 178 PRO A N 1
ATOM 1435 C CA . PRO A 1 178 ? 1.766 -0.561 -32.790 1.00 86.06 178 PRO A CA 1
ATOM 1436 C C . PRO A 1 178 ? 2.762 -1.416 -31.990 1.00 86.06 178 PRO A C 1
ATOM 1438 O O . PRO A 1 178 ? 3.955 -1.368 -32.261 1.00 86.06 178 PRO A O 1
ATOM 1441 N N . TYR A 1 179 ? 2.275 -2.198 -31.021 1.00 86.81 179 TYR A N 1
ATOM 1442 C CA . TYR A 1 179 ? 3.091 -3.041 -30.144 1.00 86.81 179 TYR A CA 1
ATOM 1443 C C . TYR A 1 179 ? 2.958 -4.540 -30.445 1.00 86.81 179 TYR A C 1
ATOM 1445 O O . TYR A 1 179 ? 3.715 -5.324 -29.885 1.00 86.81 179 TYR A O 1
ATOM 1453 N N . ASN A 1 180 ? 1.988 -4.935 -31.283 1.00 88.88 180 ASN A N 1
ATOM 1454 C CA . ASN A 1 180 ? 1.665 -6.324 -31.640 1.00 88.88 180 ASN A CA 1
ATOM 1455 C C . ASN A 1 180 ? 1.792 -7.331 -30.473 1.00 88.88 180 ASN A C 1
ATOM 1457 O O . ASN A 1 180 ? 2.503 -8.331 -30.601 1.00 88.88 180 ASN A O 1
ATOM 1461 N N . PRO A 1 181 ? 1.134 -7.088 -29.321 1.00 90.62 181 PRO A N 1
ATOM 1462 C CA . PRO A 1 181 ? 1.302 -7.947 -28.159 1.00 90.62 181 PRO A CA 1
ATOM 1463 C C . PRO A 1 181 ? 0.668 -9.326 -28.388 1.00 90.62 181 PRO A C 1
ATOM 1465 O O . PRO A 1 181 ? -0.421 -9.446 -28.966 1.00 90.62 181 PRO A O 1
ATOM 1468 N N . THR A 1 182 ? 1.318 -10.378 -27.892 1.00 92.75 182 THR A N 1
ATOM 1469 C CA . THR A 1 182 ? 0.761 -11.736 -27.922 1.00 92.75 182 THR A CA 1
ATOM 1470 C C . THR A 1 182 ? -0.422 -11.863 -26.964 1.00 92.75 182 THR A C 1
ATOM 1472 O O . THR A 1 182 ? -0.588 -11.072 -26.032 1.00 92.75 182 THR A O 1
ATOM 1475 N N . TYR A 1 183 ? -1.258 -12.881 -27.181 1.00 93.25 183 TYR A N 1
ATOM 1476 C CA . TYR A 1 183 ? -2.428 -13.123 -26.335 1.00 93.25 183 TYR A CA 1
ATOM 1477 C C . TYR A 1 183 ? -2.019 -13.292 -24.863 1.00 93.25 183 TYR A C 1
ATOM 1479 O O . TYR A 1 183 ? -2.600 -12.673 -23.976 1.00 93.25 183 TYR A O 1
ATOM 1487 N N . GLU A 1 184 ? -0.958 -14.063 -24.614 1.00 92.94 184 GLU A N 1
ATOM 1488 C CA . GLU A 1 184 ? -0.418 -14.327 -23.275 1.00 92.94 184 GLU A CA 1
ATOM 1489 C C . GLU A 1 184 ? 0.143 -13.071 -22.596 1.00 92.94 184 GLU A C 1
ATOM 1491 O O . GLU A 1 184 ? -0.019 -12.891 -21.386 1.00 92.94 184 GLU A O 1
ATOM 1496 N N . GLN A 1 185 ? 0.773 -12.172 -23.362 1.00 92.12 185 GLN A N 1
ATOM 1497 C CA . GLN A 1 185 ? 1.256 -10.893 -22.838 1.00 92.12 185 GLN A CA 1
ATOM 1498 C C . GLN A 1 185 ? 0.087 -10.032 -22.356 1.00 92.12 185 GLN A C 1
ATOM 1500 O O . GLN A 1 185 ? 0.114 -9.527 -21.231 1.00 92.12 185 GLN A O 1
ATOM 1505 N N . VAL A 1 186 ? -0.969 -9.917 -23.168 1.00 93.50 186 VAL A N 1
ATOM 1506 C CA . VAL A 1 186 ? -2.174 -9.169 -22.791 1.00 93.50 186 VAL A CA 1
ATOM 1507 C C . VAL A 1 186 ? -2.880 -9.824 -21.596 1.00 93.50 186 VAL A C 1
ATOM 1509 O O . VAL A 1 186 ? -3.241 -9.104 -20.667 1.00 93.50 186 VAL A O 1
ATOM 1512 N N . ASP A 1 187 ? -3.014 -11.156 -21.556 1.00 94.00 187 ASP A N 1
ATOM 1513 C CA . ASP A 1 187 ? -3.584 -11.904 -20.415 1.00 94.00 187 ASP A CA 1
ATOM 1514 C C . ASP A 1 187 ? -2.805 -11.619 -19.118 1.00 94.00 187 ASP A C 1
ATOM 1516 O O . ASP A 1 187 ? -3.380 -11.228 -18.102 1.00 94.00 187 ASP A O 1
ATOM 1520 N N . THR A 1 188 ? -1.472 -11.678 -19.168 1.00 93.81 188 THR A N 1
ATOM 1521 C CA . THR A 1 188 ? -0.602 -11.413 -18.008 1.00 93.81 188 THR A CA 1
ATOM 1522 C C . THR A 1 188 ? -0.722 -9.968 -17.513 1.00 93.81 188 THR A C 1
ATOM 1524 O O . THR A 1 188 ? -0.770 -9.695 -16.302 1.00 93.81 188 THR A O 1
ATOM 1527 N N . TRP A 1 189 ? -0.778 -9.006 -18.438 1.00 94.56 189 TRP A N 1
ATOM 1528 C CA . TRP A 1 189 ? -0.955 -7.598 -18.093 1.00 94.56 189 TRP A CA 1
ATOM 1529 C C . TRP A 1 189 ? -2.344 -7.333 -17.503 1.00 94.56 189 TRP A C 1
ATOM 1531 O O . TRP A 1 189 ? -2.449 -6.630 -16.493 1.00 94.56 189 TRP A O 1
ATOM 1541 N N . LEU A 1 190 ? -3.395 -7.932 -18.068 1.00 94.88 190 LEU A N 1
ATOM 1542 C CA . LEU A 1 190 ? -4.759 -7.847 -17.548 1.00 94.88 190 LEU A CA 1
ATOM 1543 C C . LEU A 1 190 ? -4.878 -8.464 -16.158 1.00 94.88 190 LEU A C 1
ATOM 1545 O O . LEU A 1 190 ? -5.434 -7.823 -15.267 1.00 94.88 190 LEU A O 1
ATOM 1549 N N . GLN A 1 191 ? -4.292 -9.640 -15.934 1.00 94.38 191 GLN A N 1
ATOM 1550 C CA . GLN A 1 191 ? -4.252 -10.282 -14.623 1.00 94.38 191 GLN A CA 1
ATOM 1551 C C . GLN A 1 191 ? -3.593 -9.374 -13.577 1.00 94.38 191 GLN A C 1
ATOM 1553 O O . GLN A 1 191 ? -4.0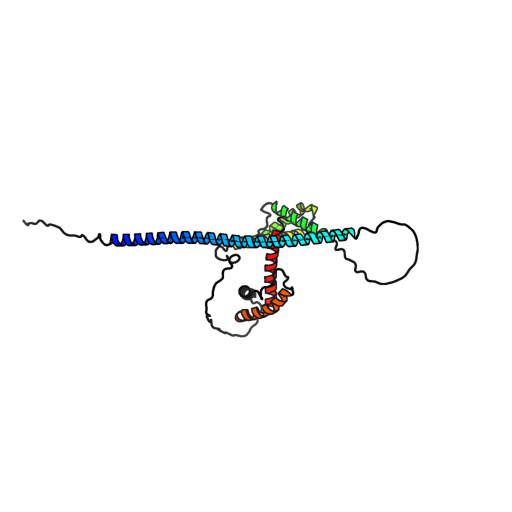82 -9.230 -12.455 1.00 94.38 191 GLN A O 1
ATOM 1558 N N . SER A 1 192 ? -2.492 -8.719 -13.949 1.00 91.81 192 SER A N 1
ATOM 1559 C CA . SER A 1 192 ? -1.773 -7.795 -13.067 1.00 91.81 192 SER A CA 1
ATOM 1560 C C . SER A 1 192 ? -2.600 -6.546 -12.737 1.00 91.81 192 SER A C 1
ATOM 1562 O O . SER A 1 192 ? -2.639 -6.110 -11.582 1.00 91.81 192 SER A O 1
ATOM 1564 N N . ILE A 1 193 ? -3.288 -5.979 -13.734 1.00 92.25 193 ILE A N 1
ATOM 1565 C CA . ILE A 1 193 ? -4.181 -4.826 -13.556 1.00 92.25 193 ILE A CA 1
ATOM 1566 C C . ILE A 1 193 ? -5.375 -5.202 -12.677 1.00 92.25 193 ILE A C 1
ATOM 1568 O O . ILE A 1 193 ? -5.662 -4.484 -11.718 1.00 92.25 193 ILE A O 1
ATOM 1572 N N . HIS A 1 194 ? -6.027 -6.331 -12.958 1.00 93.94 194 HIS A N 1
ATOM 1573 C CA . HIS A 1 194 ? -7.156 -6.843 -12.181 1.00 93.94 194 HIS A CA 1
ATOM 1574 C C . HIS A 1 194 ? -6.759 -7.096 -10.730 1.00 93.94 194 HIS A C 1
ATOM 1576 O O . HIS A 1 194 ? -7.395 -6.567 -9.826 1.00 93.94 194 HIS A O 1
ATOM 1582 N N . LYS A 1 195 ? -5.630 -7.772 -10.482 1.00 91.19 195 LYS A N 1
ATOM 1583 C CA . LYS A 1 195 ? -5.103 -7.981 -9.125 1.00 91.19 195 LYS A CA 1
ATOM 1584 C C . LYS A 1 195 ? -4.928 -6.664 -8.370 1.00 91.19 195 LYS A C 1
ATOM 1586 O O . LYS A 1 195 ? -5.239 -6.582 -7.183 1.00 91.19 195 LYS A O 1
ATOM 1591 N N . SER A 1 196 ? -4.430 -5.625 -9.040 1.00 89.62 196 SER A N 1
ATOM 1592 C CA . SER A 1 196 ? -4.297 -4.300 -8.432 1.00 89.62 196 SER A CA 1
ATOM 1593 C C . SER A 1 196 ? -5.655 -3.657 -8.130 1.00 89.62 196 SER A C 1
ATOM 1595 O O . SER A 1 196 ? -5.824 -3.120 -7.035 1.00 89.62 196 SER A O 1
ATOM 1597 N N . LYS A 1 197 ? -6.607 -3.705 -9.071 1.00 90.31 197 LYS A N 1
ATOM 1598 C CA . LYS A 1 197 ? -7.957 -3.146 -8.902 1.00 90.31 197 LYS A CA 1
ATOM 1599 C C . LYS A 1 197 ? -8.743 -3.874 -7.821 1.00 90.31 197 LYS A C 1
ATOM 1601 O O . LYS A 1 197 ? -9.190 -3.236 -6.877 1.00 90.31 197 LYS A O 1
ATOM 1606 N N . ARG A 1 198 ? -8.785 -5.204 -7.867 1.00 90.12 198 ARG A N 1
ATOM 1607 C CA . ARG A 1 198 ? -9.389 -6.048 -6.836 1.00 90.12 198 ARG A CA 1
ATOM 1608 C C . ARG A 1 198 ? -8.813 -5.769 -5.451 1.00 90.12 198 ARG A C 1
ATOM 1610 O O . ARG A 1 198 ? -9.558 -5.669 -4.488 1.00 90.12 198 ARG A O 1
ATOM 1617 N N . ASN A 1 199 ? -7.497 -5.606 -5.318 1.00 87.12 199 ASN A N 1
ATOM 1618 C CA . ASN A 1 199 ? -6.908 -5.241 -4.027 1.00 87.12 199 ASN A CA 1
ATOM 1619 C C . ASN A 1 199 ? -7.373 -3.862 -3.538 1.00 87.12 199 ASN A C 1
ATOM 1621 O O . ASN A 1 199 ? -7.523 -3.670 -2.333 1.00 87.12 199 ASN A O 1
ATOM 1625 N N . ALA A 1 200 ? -7.573 -2.899 -4.440 1.00 87.31 200 ALA A N 1
ATOM 1626 C CA . ALA A 1 200 ? -8.139 -1.600 -4.089 1.00 87.31 200 ALA A CA 1
ATOM 1627 C C . ALA A 1 200 ? -9.621 -1.725 -3.697 1.00 87.31 200 ALA A C 1
ATOM 1629 O O . ALA A 1 200 ? -9.997 -1.198 -2.656 1.00 87.31 200 ALA A O 1
ATOM 1630 N N . TYR A 1 201 ? -10.404 -2.497 -4.453 1.00 88.12 201 TYR A N 1
ATOM 1631 C CA . TYR A 1 201 ? -11.808 -2.809 -4.180 1.00 88.12 201 TYR A CA 1
ATOM 1632 C C . TYR A 1 201 ? -12.004 -3.495 -2.821 1.00 88.12 201 TYR A C 1
ATOM 1634 O O . TYR A 1 201 ? -12.826 -3.082 -2.008 1.00 88.12 201 TYR A O 1
ATOM 1642 N N . LEU A 1 202 ? -11.193 -4.513 -2.519 1.00 84.12 202 LEU A N 1
ATOM 1643 C CA . LEU A 1 202 ? -11.228 -5.195 -1.227 1.00 84.12 202 LEU A CA 1
ATOM 1644 C C . LEU A 1 202 ? -10.875 -4.246 -0.084 1.00 84.12 202 LEU A C 1
ATOM 1646 O O . LEU A 1 202 ? -11.504 -4.310 0.965 1.00 84.12 202 LEU A O 1
ATOM 1650 N N . LYS A 1 203 ? -9.911 -3.339 -0.280 1.00 82.12 203 LYS A N 1
ATOM 1651 C CA . LYS A 1 203 ? -9.593 -2.317 0.723 1.00 82.12 203 LYS A CA 1
ATOM 1652 C C . LYS A 1 203 ? -10.759 -1.355 0.922 1.00 82.12 203 LYS A C 1
ATOM 1654 O O . LYS A 1 203 ? -11.171 -1.174 2.060 1.00 82.12 203 LYS A O 1
ATOM 1659 N N . SER A 1 204 ? -11.312 -0.774 -0.145 1.00 77.31 204 SER A N 1
ATOM 1660 C CA . SER A 1 204 ? -12.448 0.156 -0.051 1.00 77.31 204 SER A CA 1
ATOM 1661 C C . SER A 1 204 ? -13.679 -0.494 0.577 1.00 77.31 204 SER A C 1
ATOM 1663 O O . SER A 1 204 ? -14.359 0.132 1.382 1.00 77.31 204 SER A O 1
ATOM 1665 N N . ASN A 1 205 ? -13.930 -1.770 0.292 1.00 69.44 205 ASN A N 1
ATOM 1666 C CA . ASN A 1 205 ? -15.078 -2.476 0.852 1.00 69.44 205 ASN A CA 1
ATOM 1667 C C . ASN A 1 205 ? -14.850 -2.993 2.269 1.00 69.44 205 ASN A C 1
ATOM 1669 O O . ASN A 1 205 ? -15.803 -3.070 3.037 1.00 69.44 205 ASN A O 1
ATOM 1673 N N . GLN A 1 206 ? -13.605 -3.273 2.659 1.00 55.81 206 GLN A N 1
ATOM 1674 C CA . GLN A 1 206 ? -13.262 -3.466 4.068 1.00 55.81 206 GLN A CA 1
ATOM 1675 C C . GLN A 1 206 ? -13.507 -2.191 4.884 1.00 55.81 206 GLN A C 1
ATOM 1677 O O . GLN A 1 206 ? -13.940 -2.297 6.025 1.00 55.81 206 GLN A O 1
ATOM 1682 N N . PHE A 1 207 ? -13.310 -0.994 4.316 1.00 47.97 207 PHE A N 1
ATOM 1683 C CA . PHE A 1 207 ? -13.686 0.255 4.994 1.00 47.97 207 PHE A CA 1
ATOM 1684 C C . PHE A 1 207 ? -15.208 0.407 5.159 1.00 47.97 207 PHE A C 1
ATOM 1686 O O . PHE A 1 207 ? -15.638 0.926 6.182 1.00 47.97 207 PHE A O 1
ATOM 1693 N N . ASN A 1 208 ? -16.017 -0.107 4.226 1.00 43.44 208 ASN A N 1
ATOM 1694 C CA . ASN A 1 208 ? -17.485 -0.063 4.321 1.00 43.44 208 ASN A CA 1
ATOM 1695 C C . ASN A 1 208 ? -18.090 -1.146 5.240 1.00 43.44 208 ASN A C 1
ATOM 1697 O O . ASN A 1 208 ? -19.205 -0.979 5.721 1.00 43.44 208 ASN A O 1
ATOM 1701 N N . LEU A 1 209 ? -17.374 -2.245 5.506 1.00 42.16 209 LEU A N 1
ATOM 1702 C CA . LEU A 1 209 ? -17.805 -3.309 6.431 1.00 42.16 209 LEU A CA 1
ATOM 1703 C C . LEU A 1 209 ? -17.297 -3.109 7.873 1.00 42.16 209 LEU A C 1
ATOM 1705 O O . LEU A 1 209 ? -17.753 -3.801 8.779 1.00 42.16 209 LEU A O 1
ATOM 1709 N N . ASN A 1 210 ? -16.386 -2.154 8.097 1.00 36.25 210 ASN A N 1
ATOM 1710 C CA . ASN A 1 210 ? -15.743 -1.891 9.391 1.00 36.25 210 ASN A CA 1
ATOM 1711 C C . ASN A 1 210 ? -16.304 -0.668 10.147 1.00 36.25 210 ASN A C 1
ATOM 1713 O O . ASN A 1 210 ? -15.650 -0.182 11.074 1.00 36.25 210 ASN A O 1
ATOM 1717 N N . ASP A 1 211 ? -17.523 -0.208 9.833 1.00 34.19 211 ASP A N 1
ATOM 1718 C CA . ASP A 1 211 ? -18.240 0.795 10.654 1.00 34.19 211 ASP A CA 1
ATOM 1719 C C . ASP A 1 211 ? -18.623 0.258 12.056 1.00 34.19 211 ASP A C 1
ATOM 1721 O O . ASP A 1 211 ? -19.082 0.985 12.930 1.00 34.19 211 ASP A O 1
ATOM 1725 N N . PHE A 1 212 ? -18.321 -1.016 12.333 1.00 34.09 212 PHE A N 1
ATOM 1726 C CA . PHE A 1 212 ? -18.127 -1.534 13.686 1.00 34.09 212 PHE A CA 1
ATOM 1727 C C . PHE A 1 212 ? -16.684 -2.027 13.878 1.00 34.09 212 PHE A C 1
ATOM 1729 O O . PHE A 1 212 ? -16.388 -3.217 13.861 1.00 34.09 212 PHE A O 1
ATOM 1736 N N . GLY A 1 213 ? -15.783 -1.073 14.129 1.00 36.69 213 GLY A N 1
ATOM 1737 C CA . GLY A 1 213 ? -14.693 -1.281 15.080 1.00 36.69 213 GLY A CA 1
ATOM 1738 C C . GLY A 1 213 ? -13.321 -1.683 14.543 1.00 36.69 213 GLY A C 1
ATOM 1739 O O . GLY A 1 213 ? -12.747 -2.611 15.087 1.00 36.69 213 GLY A O 1
ATOM 1740 N N . PHE A 1 214 ? -12.718 -0.945 13.602 1.00 34.50 214 PHE A N 1
ATOM 1741 C CA . PHE A 1 214 ? -11.246 -0.951 13.447 1.00 34.50 214 PHE A CA 1
ATOM 1742 C C . PHE A 1 214 ? -10.668 0.415 13.037 1.00 34.50 214 PHE A C 1
ATOM 1744 O O . PHE A 1 214 ? -9.949 0.556 12.050 1.00 34.50 214 PHE A O 1
ATOM 1751 N N . GLY A 1 215 ? -10.930 1.436 13.853 1.00 35.34 215 GLY A N 1
ATOM 1752 C CA . GLY A 1 215 ? -10.180 2.692 13.848 1.00 35.34 215 GLY A CA 1
ATOM 1753 C C . GLY A 1 215 ? -9.016 2.652 14.839 1.00 35.34 215 GLY A C 1
ATOM 1754 O O . GLY A 1 215 ? -9.134 3.216 15.914 1.00 35.34 215 GLY A O 1
ATOM 1755 N N . PHE A 1 216 ? -7.897 1.994 14.513 1.00 41.78 216 PHE A N 1
ATOM 1756 C CA . PHE A 1 216 ? -6.659 2.119 15.306 1.00 41.78 216 PHE A CA 1
ATOM 1757 C C . PHE A 1 216 ? -5.394 1.975 14.459 1.00 41.78 216 PHE A C 1
ATOM 1759 O O . PHE A 1 216 ? -4.605 1.047 14.623 1.00 41.78 216 PHE A O 1
ATOM 1766 N N . LEU A 1 217 ? -5.147 2.946 13.589 1.00 40.44 217 LEU A N 1
ATOM 1767 C CA . LEU A 1 217 ? -3.787 3.384 13.291 1.00 40.44 217 LEU A CA 1
ATOM 1768 C C . LEU A 1 217 ? -3.880 4.821 12.783 1.00 40.44 217 LEU A C 1
ATOM 1770 O O . LEU A 1 217 ? -4.619 5.073 11.843 1.00 40.44 217 LEU A O 1
ATOM 1774 N N . TYR A 1 218 ? -3.127 5.717 13.424 1.00 34.88 218 TYR A N 1
ATOM 1775 C CA . TYR A 1 218 ? -3.096 7.179 13.255 1.00 34.88 218 TYR A CA 1
ATOM 1776 C C . TYR A 1 218 ? -4.131 7.966 14.073 1.00 34.88 218 TYR A C 1
ATOM 1778 O O . TYR A 1 218 ? -5.101 8.473 13.536 1.00 34.88 218 TYR A O 1
ATOM 1786 N N . GLN A 1 219 ? -3.900 8.080 15.387 1.00 30.20 219 GLN A N 1
ATOM 1787 C CA . GLN A 1 219 ? -3.638 9.367 16.053 1.00 30.20 219 GLN A CA 1
ATOM 1788 C C . GLN A 1 219 ? -3.282 9.116 17.535 1.00 30.20 219 GLN A C 1
ATOM 1790 O O . GLN A 1 219 ? -3.826 8.216 18.166 1.00 30.20 219 GLN A O 1
ATOM 1795 N N . ASN A 1 220 ? -2.419 9.975 18.080 1.00 29.17 220 ASN A N 1
ATOM 1796 C CA . ASN A 1 220 ? -2.144 10.210 19.504 1.00 29.17 220 ASN A CA 1
ATOM 1797 C C . ASN A 1 220 ? -1.141 9.288 20.215 1.00 29.17 220 ASN A C 1
ATOM 1799 O O . ASN A 1 220 ? -1.460 8.326 20.907 1.00 29.17 220 ASN A O 1
ATOM 1803 N N . TYR A 1 221 ? 0.107 9.757 20.163 1.00 35.31 221 TYR A N 1
ATOM 1804 C CA . TYR A 1 221 ? 0.893 9.989 21.369 1.00 35.31 221 TYR A CA 1
ATOM 1805 C C . TYR A 1 221 ? 0.018 10.623 22.461 1.00 35.31 221 TYR A C 1
ATOM 1807 O O . TYR A 1 221 ? -0.218 11.824 22.439 1.00 35.31 221 TYR A O 1
ATOM 1815 N N . GLN A 1 222 ? -0.440 9.828 23.418 1.00 32.91 222 GLN A N 1
ATOM 1816 C CA . GLN A 1 222 ? -0.701 10.264 24.786 1.00 32.91 222 GLN A CA 1
ATOM 1817 C C . GLN A 1 222 ? -0.452 9.056 25.693 1.00 32.91 222 GLN A C 1
ATOM 1819 O O . GLN A 1 222 ? -0.946 7.959 25.441 1.00 32.91 222 GLN A O 1
ATOM 1824 N N . LYS A 1 223 ? 0.410 9.257 26.696 1.00 40.31 223 LYS A N 1
ATOM 1825 C CA . LYS A 1 223 ? 0.707 8.290 27.761 1.00 40.31 223 LYS A CA 1
ATOM 1826 C C . LYS A 1 223 ? -0.590 7.712 28.337 1.00 40.31 223 LYS A C 1
ATOM 1828 O O . LYS A 1 223 ? -1.532 8.473 28.544 1.00 40.31 223 LYS A O 1
ATOM 1833 N N . PRO A 1 224 ? -0.552 6.459 28.802 1.00 33.69 224 PRO A N 1
ATOM 1834 C CA . PRO A 1 224 ? -1.250 6.124 30.023 1.00 33.69 224 PRO A CA 1
ATOM 1835 C C . PRO A 1 224 ? -0.251 5.728 31.107 1.00 33.69 224 PRO A C 1
ATOM 1837 O O . PRO A 1 224 ? 0.676 4.938 30.913 1.00 33.69 224 PRO A O 1
ATOM 1840 N N . GLU A 1 225 ? -0.461 6.348 32.258 1.00 31.08 225 GLU A N 1
ATOM 1841 C CA . GLU A 1 225 ? 0.048 5.940 33.553 1.00 31.08 225 GLU A CA 1
ATOM 1842 C C . GLU A 1 225 ? -0.331 4.480 33.860 1.00 31.08 225 GLU A C 1
ATOM 1844 O O . GLU A 1 225 ? -1.308 3.935 33.343 1.00 31.08 225 GLU A O 1
ATOM 1849 N N . LYS A 1 226 ? 0.475 3.844 34.717 1.00 35.97 226 LYS A N 1
ATOM 1850 C CA . LYS A 1 226 ? 0.205 2.528 35.325 1.00 35.97 226 LYS A CA 1
ATOM 1851 C C . LYS A 1 226 ? -1.162 2.546 36.049 1.00 35.97 226 LYS A C 1
ATOM 1853 O O . LYS A 1 226 ? -1.552 3.610 36.526 1.00 35.97 226 LYS A O 1
ATOM 1858 N N . PRO A 1 227 ? -1.840 1.393 36.238 1.00 40.22 227 PRO A N 1
ATOM 1859 C CA . PRO A 1 227 ? -1.544 0.571 37.423 1.00 40.22 227 PRO A CA 1
ATOM 1860 C C . PRO A 1 227 ? -1.635 -0.965 37.243 1.00 40.22 227 PRO A C 1
ATOM 1862 O O . PRO A 1 227 ? -2.448 -1.504 36.504 1.00 40.22 227 PRO A O 1
ATOM 1865 N N . GLU A 1 228 ? -0.753 -1.649 37.979 1.00 30.39 228 GLU A N 1
ATOM 1866 C CA . GLU A 1 228 ? -1.000 -2.806 38.862 1.00 30.39 228 GLU A CA 1
ATOM 1867 C C . GLU A 1 228 ? -2.152 -3.810 38.594 1.00 30.39 228 GLU A C 1
ATOM 1869 O O . GLU A 1 228 ? -3.302 -3.545 38.925 1.00 30.39 228 GLU A O 1
ATOM 1874 N N . ARG A 1 229 ? -1.789 -5.049 38.205 1.00 32.19 229 ARG A N 1
ATOM 1875 C CA . ARG A 1 229 ? -1.869 -6.332 38.972 1.00 32.19 229 ARG A CA 1
ATOM 1876 C C . ARG A 1 229 ? -2.228 -7.556 38.101 1.00 32.19 229 ARG A C 1
ATOM 1878 O O . ARG A 1 229 ? -2.975 -7.432 37.137 1.00 32.19 229 ARG A O 1
ATOM 1885 N N . PRO A 1 230 ? -1.700 -8.756 38.433 1.00 33.75 230 PRO A N 1
ATOM 1886 C CA . PRO A 1 230 ? -1.721 -9.925 37.559 1.00 33.75 230 PRO A CA 1
ATOM 1887 C C . PRO A 1 230 ? -2.904 -10.852 37.865 1.00 33.75 230 PRO A C 1
ATOM 1889 O O . PRO A 1 230 ? -3.015 -11.392 38.967 1.00 33.75 230 PRO A O 1
ATOM 1892 N N . ILE A 1 231 ? -3.755 -11.110 36.871 1.00 33.09 231 ILE A N 1
ATOM 1893 C CA . ILE A 1 231 ? -4.763 -12.172 36.963 1.00 33.09 231 ILE A CA 1
ATOM 1894 C C . ILE A 1 231 ? -4.128 -13.471 36.463 1.00 33.09 231 ILE A C 1
ATOM 1896 O O . ILE A 1 231 ? -3.868 -13.662 35.277 1.00 33.09 231 ILE A O 1
ATOM 1900 N N . ARG A 1 232 ? -3.855 -14.359 37.422 1.00 35.69 232 ARG A N 1
ATOM 1901 C CA . ARG A 1 232 ? -3.539 -15.774 37.213 1.00 35.69 232 ARG A CA 1
ATOM 1902 C C . ARG A 1 232 ? -4.670 -16.428 36.415 1.00 35.69 232 ARG A C 1
ATOM 1904 O O . ARG A 1 232 ? -5.812 -16.367 36.860 1.00 35.69 232 ARG A O 1
ATOM 1911 N N . LEU A 1 233 ? -4.351 -17.164 35.350 1.00 29.88 233 LEU A N 1
ATOM 1912 C CA . LEU A 1 233 ? -5.204 -18.269 34.917 1.00 29.88 233 LEU A CA 1
ATOM 1913 C C . LEU A 1 233 ? -4.390 -19.549 34.724 1.00 29.88 233 LEU A C 1
ATOM 1915 O O . LEU A 1 233 ? -3.261 -19.564 34.243 1.00 29.88 233 LEU A O 1
ATOM 1919 N N . VAL A 1 234 ? -4.995 -20.608 35.236 1.00 28.14 234 VAL A N 1
ATOM 1920 C CA . VAL A 1 234 ? -4.438 -21.895 35.625 1.00 28.14 234 VAL A CA 1
ATOM 1921 C C . VAL A 1 234 ? -4.256 -22.814 34.415 1.00 28.14 234 VAL A C 1
ATOM 1923 O O . VAL A 1 234 ? -5.163 -22.983 33.605 1.00 28.14 234 VAL A O 1
ATOM 1926 N N . LYS A 1 235 ? -3.086 -23.466 34.346 1.00 34.19 235 LYS A N 1
ATOM 1927 C CA . LYS A 1 235 ? -2.802 -24.626 33.489 1.00 34.19 235 LYS A CA 1
ATOM 1928 C C . LYS A 1 235 ? -3.844 -25.728 33.714 1.00 34.19 235 LYS A C 1
ATOM 1930 O O . LYS A 1 235 ? -3.975 -26.222 34.831 1.00 34.19 235 LYS A O 1
ATOM 1935 N N . ARG A 1 236 ? -4.449 -26.234 32.639 1.00 32.94 236 ARG A N 1
ATOM 1936 C CA . ARG A 1 236 ? -4.898 -27.631 32.575 1.00 32.94 236 ARG A CA 1
ATOM 1937 C C . ARG A 1 236 ? -4.152 -28.339 31.454 1.00 32.94 236 ARG A C 1
ATOM 1939 O O . ARG A 1 236 ? -4.322 -28.032 30.283 1.00 32.94 236 ARG A O 1
ATOM 1946 N N . GLN A 1 237 ? -3.285 -29.261 31.863 1.00 36.47 237 GLN A N 1
ATOM 1947 C CA . GLN A 1 237 ? -2.719 -30.288 31.004 1.00 36.47 237 GLN A CA 1
ATOM 1948 C C . GLN A 1 237 ? -3.799 -31.337 30.739 1.00 36.47 237 GLN A C 1
ATOM 1950 O O . GLN A 1 237 ? -4.411 -31.823 31.686 1.00 36.47 237 GLN A O 1
ATOM 1955 N N . THR A 1 238 ? -3.968 -31.750 29.488 1.00 32.34 238 THR A N 1
ATOM 1956 C CA . THR A 1 238 ? -4.360 -33.128 29.183 1.00 32.34 238 THR A CA 1
ATOM 1957 C C . THR A 1 238 ? -3.433 -33.630 28.082 1.00 32.34 238 THR A C 1
ATOM 1959 O O . THR A 1 238 ? -3.263 -32.995 27.046 1.00 32.34 238 THR A O 1
ATOM 1962 N N . LYS A 1 239 ? -2.731 -34.728 28.371 1.00 32.56 239 LYS A N 1
ATOM 1963 C CA . LYS A 1 239 ? -1.989 -35.518 27.390 1.00 32.56 239 LYS A CA 1
ATOM 1964 C C . LYS A 1 239 ? -2.898 -36.658 26.941 1.00 32.56 239 LYS A C 1
ATOM 1966 O O . LYS A 1 239 ? -3.430 -37.359 27.796 1.00 32.56 239 LYS A O 1
ATOM 1971 N N . SER A 1 240 ? -2.923 -36.943 25.646 1.00 32.62 240 SER A N 1
ATOM 1972 C CA . SER A 1 240 ? -2.995 -38.318 25.147 1.00 32.62 240 SER A CA 1
ATOM 1973 C C . SER A 1 240 ? -2.154 -38.439 23.873 1.00 32.62 240 SER A C 1
ATOM 1975 O O . SER A 1 240 ? -2.063 -37.524 23.058 1.00 32.62 240 SER A O 1
ATOM 1977 N N . LYS A 1 241 ? -1.421 -39.551 23.795 1.00 32.03 241 LYS A N 1
ATOM 1978 C CA . LYS A 1 241 ? -0.482 -39.928 22.737 1.00 32.03 241 LYS A CA 1
ATOM 1979 C C . LYS A 1 241 ? -1.232 -40.611 21.588 1.00 32.03 241 LYS A C 1
ATOM 1981 O O . LYS A 1 241 ? -1.988 -41.536 21.849 1.00 32.03 241 LYS A O 1
ATOM 1986 N N . GLY A 1 242 ? -0.843 -40.265 20.359 1.00 27.25 242 GLY A N 1
ATOM 1987 C CA . GLY A 1 242 ? -0.632 -41.214 19.259 1.00 27.25 242 GLY A CA 1
ATOM 1988 C C . GLY A 1 242 ? -1.814 -41.514 18.335 1.00 27.25 242 GLY A C 1
ATOM 1989 O O . GLY A 1 242 ? -2.586 -42.418 18.609 1.00 27.25 242 GLY A O 1
ATOM 1990 N N . SER A 1 243 ? -1.859 -40.868 17.166 1.00 28.61 243 SER A N 1
ATOM 1991 C CA . SER A 1 243 ? -1.715 -41.539 15.861 1.00 28.61 243 SER A CA 1
ATOM 1992 C C . SER A 1 243 ? -1.727 -40.508 14.724 1.00 28.61 243 SER A C 1
ATOM 1994 O O . SER A 1 243 ? -2.307 -39.434 14.836 1.00 28.61 243 SER A O 1
ATOM 1996 N N . LYS A 1 244 ? -1.018 -40.849 13.650 1.00 40.81 244 LYS A N 1
ATOM 1997 C CA . LYS A 1 244 ? -0.771 -40.094 12.417 1.00 40.81 244 LYS A CA 1
ATOM 1998 C C . LYS A 1 244 ? -2.059 -39.599 11.744 1.00 40.81 244 LYS A C 1
ATOM 2000 O O . LYS A 1 244 ? -2.855 -40.405 11.278 1.00 40.81 244 LYS A O 1
ATOM 2005 N N . SER A 1 245 ? -2.135 -38.291 11.517 1.00 30.64 245 SER A N 1
ATOM 2006 C CA . SER A 1 245 ? -2.735 -37.714 10.311 1.00 30.64 245 SER A CA 1
ATOM 2007 C C . SER A 1 245 ? -2.075 -36.362 10.035 1.00 30.64 245 SER A C 1
ATOM 2009 O O . SER A 1 245 ? -2.356 -35.366 10.702 1.00 30.64 245 SER A O 1
ATOM 2011 N N . ASN A 1 246 ? -1.153 -36.344 9.069 1.00 34.03 246 ASN A N 1
ATOM 2012 C CA . ASN A 1 246 ? -0.701 -35.110 8.437 1.00 34.03 246 ASN A CA 1
ATOM 2013 C C . ASN A 1 246 ? -1.903 -34.509 7.715 1.00 34.03 246 ASN A C 1
ATOM 2015 O O . ASN A 1 246 ? -2.342 -35.081 6.723 1.00 34.03 246 ASN A O 1
ATOM 2019 N N . ASN A 1 247 ? -2.448 -33.441 8.293 1.00 37.59 247 ASN A N 1
ATOM 2020 C CA . ASN A 1 247 ? -3.162 -32.320 7.676 1.00 37.59 247 ASN A CA 1
ATOM 2021 C C . ASN A 1 247 ? -3.778 -31.516 8.831 1.00 37.59 247 ASN A C 1
ATOM 2023 O O . ASN A 1 247 ? -4.979 -31.578 9.073 1.00 37.59 247 ASN A O 1
ATOM 2027 N N . PHE A 1 248 ? -2.935 -30.819 9.599 1.00 27.77 248 PHE A N 1
ATOM 2028 C CA . PHE A 1 248 ? -3.406 -29.841 10.578 1.00 27.77 248 PHE A CA 1
ATOM 2029 C C . PHE A 1 248 ? -3.312 -28.446 9.969 1.00 27.77 248 PHE A C 1
ATOM 2031 O O . PHE A 1 248 ? -2.299 -28.065 9.389 1.00 27.77 248 PHE A O 1
ATOM 2038 N N . SER A 1 249 ? -4.415 -27.720 10.080 1.00 38.31 249 SER A N 1
ATOM 2039 C CA . SER A 1 249 ? -4.616 -26.336 9.679 1.00 38.31 249 SER A CA 1
ATOM 2040 C C . SER A 1 249 ? -3.559 -25.405 10.288 1.00 38.31 249 SER A C 1
ATOM 2042 O O . SER A 1 249 ? -3.705 -24.926 11.411 1.00 38.31 249 SER A O 1
ATOM 2044 N N . ASP A 1 250 ? -2.506 -25.118 9.527 1.00 38.88 250 ASP A N 1
ATOM 2045 C CA . ASP A 1 250 ? -1.385 -24.257 9.940 1.00 38.88 250 ASP A CA 1
ATOM 2046 C C . ASP A 1 250 ? -1.728 -22.747 9.908 1.00 38.88 250 ASP A C 1
ATOM 2048 O O . ASP A 1 250 ? -0.912 -21.892 10.230 1.00 38.88 250 ASP A O 1
ATOM 2052 N N . GLY A 1 251 ? -2.955 -22.384 9.517 1.00 44.19 251 GLY A N 1
ATOM 2053 C CA . GLY A 1 251 ? -3.360 -20.984 9.332 1.00 44.19 251 GLY A CA 1
ATOM 2054 C C . GLY A 1 251 ? -3.772 -20.239 10.607 1.00 44.19 251 GLY A C 1
ATOM 2055 O O . GLY A 1 251 ? -3.702 -19.014 10.642 1.00 44.19 251 GLY A O 1
ATOM 2056 N N . GLU A 1 252 ? -4.205 -20.944 11.656 1.00 48.31 252 GLU A N 1
ATOM 2057 C CA . GLU A 1 252 ? -4.833 -20.303 12.827 1.00 48.31 252 GLU A CA 1
ATOM 2058 C C . GLU A 1 252 ? -3.846 -20.061 13.980 1.00 48.31 252 GLU A C 1
ATOM 2060 O O . GLU A 1 252 ? -3.884 -19.023 14.642 1.00 48.31 252 GLU A O 1
ATOM 2065 N N . ILE A 1 253 ? -2.900 -20.987 14.179 1.00 53.75 253 ILE A N 1
ATOM 2066 C CA . ILE A 1 253 ? -1.857 -20.879 15.212 1.00 53.75 253 ILE A CA 1
ATOM 2067 C C . ILE A 1 253 ? -0.835 -19.792 14.830 1.00 53.75 253 ILE A C 1
ATOM 2069 O O . ILE A 1 253 ? -0.361 -19.050 15.694 1.00 53.75 253 ILE A O 1
ATOM 2073 N N . ASP A 1 254 ? -0.551 -19.659 13.533 1.00 66.81 254 ASP A N 1
ATOM 2074 C CA . ASP A 1 254 ? 0.400 -18.700 12.969 1.00 66.81 254 ASP A CA 1
ATOM 2075 C C . ASP A 1 254 ? -0.070 -17.242 13.145 1.00 66.81 254 ASP A C 1
ATOM 2077 O O . ASP A 1 254 ? 0.687 -16.378 13.596 1.00 66.81 254 ASP A O 1
ATOM 2081 N N . GLU A 1 255 ? -1.350 -16.946 12.894 1.00 74.25 255 GLU A N 1
ATOM 2082 C CA . GLU A 1 255 ? -1.855 -15.570 13.016 1.00 74.25 255 GLU A CA 1
ATOM 2083 C C . GLU A 1 255 ? -2.058 -15.098 14.461 1.00 74.25 255 GLU A C 1
ATOM 2085 O O . GLU A 1 255 ? -1.852 -13.912 14.753 1.00 74.25 255 GLU A O 1
ATOM 2090 N N . GLY A 1 256 ? -2.372 -16.006 15.391 1.00 79.38 256 GLY A N 1
ATOM 2091 C CA . GLY A 1 256 ? -2.381 -15.699 16.825 1.00 79.38 256 GLY A CA 1
ATOM 2092 C C . GLY A 1 256 ? -0.992 -15.287 17.325 1.00 79.38 256 GLY A C 1
ATOM 2093 O O . GLY A 1 256 ? -0.828 -14.220 17.929 1.00 79.38 256 GLY A O 1
ATOM 2094 N N . ALA A 1 257 ? 0.028 -16.075 16.977 1.00 82.69 257 ALA A N 1
ATOM 2095 C CA . ALA A 1 257 ? 1.419 -15.812 17.336 1.00 82.69 257 ALA A CA 1
ATOM 2096 C C . ALA A 1 257 ? 1.951 -14.515 16.698 1.00 82.69 257 ALA A C 1
ATOM 2098 O O . ALA A 1 257 ? 2.544 -13.674 17.383 1.00 82.69 257 ALA A O 1
ATOM 2099 N N . LYS A 1 258 ? 1.677 -14.292 15.405 1.00 84.94 258 LYS A N 1
ATOM 2100 C CA . LYS A 1 258 ? 2.024 -13.044 14.704 1.00 84.94 258 LYS A CA 1
ATOM 2101 C C . LYS A 1 258 ? 1.353 -11.824 15.327 1.00 84.94 258 LYS A C 1
ATOM 2103 O O . LYS A 1 258 ? 1.981 -10.767 15.427 1.00 84.94 258 LYS A O 1
ATOM 2108 N N . SER A 1 259 ? 0.089 -11.939 15.732 1.00 84.75 259 SER A N 1
ATOM 2109 C CA . SER A 1 259 ? -0.659 -10.846 16.364 1.00 84.75 259 SER A CA 1
ATOM 2110 C C . SER A 1 259 ? -0.091 -10.494 17.737 1.00 84.75 259 SER A C 1
ATOM 2112 O O . SER A 1 259 ? 0.138 -9.314 18.018 1.00 84.75 259 SER A O 1
ATOM 2114 N N . LEU A 1 260 ? 0.235 -11.503 18.551 1.00 86.38 260 LEU A N 1
ATOM 2115 C CA . LEU A 1 260 ? 0.907 -11.316 19.837 1.00 86.38 260 LEU A CA 1
ATOM 2116 C C . LEU A 1 260 ? 2.281 -10.655 19.662 1.00 86.38 260 LEU A C 1
ATOM 2118 O O . LEU A 1 260 ? 2.585 -9.669 20.331 1.00 86.38 260 LEU A O 1
ATOM 2122 N N . MET A 1 261 ? 3.087 -11.125 18.708 1.00 88.31 261 MET A N 1
ATOM 2123 C CA . MET A 1 261 ? 4.385 -10.519 18.398 1.00 88.31 261 MET A CA 1
ATOM 2124 C C . MET A 1 261 ? 4.261 -9.057 17.972 1.00 88.31 261 MET A C 1
ATOM 2126 O O . MET A 1 261 ? 5.022 -8.212 18.440 1.00 88.31 261 MET A O 1
ATOM 2130 N N . LYS A 1 262 ? 3.284 -8.724 17.119 1.00 86.56 262 LYS A N 1
ATOM 2131 C CA . LYS A 1 262 ? 3.012 -7.329 16.739 1.00 86.56 262 LYS A CA 1
ATOM 2132 C C . LYS A 1 262 ? 2.654 -6.469 17.950 1.00 86.56 262 LYS A C 1
ATOM 2134 O O . LYS A 1 262 ? 3.051 -5.305 17.982 1.00 86.56 262 LYS A O 1
ATOM 2139 N N . ALA A 1 263 ? 1.907 -7.007 18.913 1.00 86.19 263 ALA A N 1
ATOM 2140 C CA . ALA A 1 263 ? 1.575 -6.301 20.146 1.00 86.19 263 ALA A CA 1
ATOM 2141 C C . ALA A 1 263 ? 2.828 -6.063 21.002 1.00 86.19 263 ALA A C 1
ATOM 2143 O O . ALA A 1 263 ? 3.090 -4.926 21.386 1.00 86.19 263 ALA A O 1
ATOM 2144 N N . LEU A 1 264 ? 3.657 -7.091 21.206 1.00 88.62 264 LEU A N 1
ATOM 2145 C CA . LEU A 1 264 ? 4.909 -6.990 21.967 1.00 88.62 264 LEU A CA 1
ATOM 2146 C C . LEU A 1 264 ? 5.890 -5.990 21.349 1.00 88.62 264 LEU A C 1
ATOM 2148 O O . LEU A 1 264 ? 6.431 -5.141 22.055 1.00 88.62 264 LEU A O 1
ATOM 2152 N N . LEU A 1 265 ? 6.038 -6.002 20.023 1.00 87.88 265 LEU A N 1
ATOM 2153 C CA . LEU A 1 265 ? 6.880 -5.048 19.296 1.00 87.88 265 LEU A CA 1
ATOM 2154 C C . LEU A 1 265 ? 6.474 -3.583 19.514 1.00 87.88 265 LEU A C 1
ATOM 2156 O O . LEU A 1 265 ? 7.316 -2.704 19.367 1.00 87.88 265 LEU A O 1
ATOM 2160 N N . LYS A 1 266 ? 5.209 -3.299 19.858 1.00 86.12 266 LYS A N 1
ATOM 2161 C CA . LYS A 1 266 ? 4.761 -1.942 20.224 1.00 86.12 266 LYS A CA 1
ATOM 2162 C C . LYS A 1 266 ? 5.135 -1.561 21.658 1.00 86.12 266 LYS A C 1
ATOM 2164 O O . LYS A 1 266 ? 5.210 -0.376 21.959 1.00 86.12 266 LYS A O 1
ATOM 2169 N N . THR A 1 267 ? 5.320 -2.547 22.536 1.00 85.38 267 THR A N 1
ATOM 2170 C CA . THR A 1 267 ? 5.641 -2.343 23.960 1.00 85.38 267 THR A CA 1
ATOM 2171 C C . THR A 1 267 ? 7.136 -2.245 24.233 1.00 85.38 267 THR A C 1
ATOM 2173 O O . THR A 1 267 ? 7.540 -1.723 25.270 1.00 85.38 267 THR A O 1
ATOM 2176 N N . TYR A 1 268 ? 7.966 -2.765 23.330 1.00 84.38 268 TYR A N 1
ATOM 2177 C CA . TYR A 1 268 ? 9.404 -2.771 23.527 1.00 84.38 268 TYR A CA 1
ATOM 2178 C C . TYR A 1 268 ? 10.018 -1.373 23.388 1.00 84.38 268 TYR A C 1
ATOM 2180 O O . TYR A 1 268 ? 9.548 -0.565 22.585 1.00 84.38 268 TYR A O 1
ATOM 2188 N N . PRO A 1 269 ? 11.082 -1.083 24.161 1.00 80.00 269 PRO A N 1
ATOM 2189 C CA . PRO A 1 269 ? 11.785 0.188 24.070 1.00 80.00 269 PRO A CA 1
ATOM 2190 C C . PRO A 1 269 ? 12.464 0.372 22.706 1.00 80.00 269 PRO A C 1
ATOM 2192 O O . PRO A 1 269 ? 12.657 -0.579 21.945 1.00 80.00 269 PRO A O 1
ATOM 2195 N N . TYR A 1 270 ? 12.853 1.616 22.413 1.00 77.69 270 TYR A N 1
ATOM 2196 C CA . TYR A 1 270 ? 13.388 2.028 21.109 1.00 77.69 270 TYR A CA 1
ATOM 2197 C C . TYR A 1 270 ? 14.604 1.207 20.648 1.00 77.69 270 TYR A C 1
ATOM 2199 O O . TYR A 1 270 ? 14.785 1.010 19.453 1.00 77.69 270 TYR A O 1
ATOM 2207 N N . GLU A 1 271 ? 15.394 0.672 21.581 1.00 77.25 271 GLU A N 1
ATOM 2208 C CA . GLU A 1 271 ? 16.557 -0.191 21.320 1.00 77.25 271 GLU A CA 1
ATOM 2209 C C . GLU A 1 271 ? 16.218 -1.492 20.565 1.00 77.25 271 GLU A C 1
ATOM 2211 O O . GLU A 1 271 ? 17.093 -2.113 19.971 1.00 77.25 271 GLU A O 1
ATOM 2216 N N . TYR A 1 272 ? 14.941 -1.882 20.548 1.00 82.50 272 TYR A N 1
ATOM 2217 C CA . TYR A 1 272 ? 14.412 -3.032 19.812 1.00 82.50 272 TYR A CA 1
ATOM 2218 C C . TYR A 1 272 ? 13.692 -2.637 18.513 1.00 82.50 272 TYR A C 1
ATOM 2220 O O . TYR A 1 272 ? 13.040 -3.467 17.878 1.00 82.50 272 TYR A O 1
ATOM 2228 N N . THR A 1 273 ? 13.745 -1.363 18.122 1.00 86.75 273 THR A N 1
ATOM 2229 C CA . THR A 1 273 ? 13.024 -0.861 16.950 1.00 86.75 273 THR A CA 1
ATOM 2230 C C . THR A 1 273 ? 13.903 -0.934 15.715 1.00 86.75 273 THR A C 1
ATOM 2232 O O . THR A 1 273 ? 14.888 -0.214 15.610 1.00 86.75 273 THR A O 1
ATOM 2235 N N . LEU A 1 274 ? 13.509 -1.764 14.748 1.00 88.25 274 LEU A N 1
ATOM 2236 C CA . LEU A 1 274 ? 14.199 -1.857 13.462 1.00 88.25 274 LEU A CA 1
ATOM 2237 C C . LEU A 1 274 ? 14.154 -0.516 12.714 1.00 88.25 274 LEU A C 1
ATOM 2239 O O . LEU A 1 274 ? 13.081 0.075 12.546 1.00 88.25 274 LEU A O 1
ATOM 2243 N N . SER A 1 275 ? 15.309 -0.083 12.211 1.00 87.25 275 SER A N 1
ATOM 2244 C CA . SER A 1 275 ? 15.447 1.090 11.353 1.00 87.25 275 SER A CA 1
ATOM 2245 C C . SER A 1 275 ? 14.733 0.853 10.024 1.00 87.25 275 SER A C 1
ATOM 2247 O O . SER A 1 275 ? 15.064 -0.068 9.273 1.00 87.25 275 SER A O 1
ATOM 2249 N N . ILE A 1 276 ? 13.733 1.687 9.734 1.00 87.44 276 ILE A N 1
ATOM 2250 C CA . ILE A 1 276 ? 12.893 1.591 8.528 1.00 87.44 276 ILE A CA 1
ATOM 2251 C C . ILE A 1 276 ? 13.643 2.113 7.290 1.00 87.44 276 ILE A C 1
ATOM 2253 O O . ILE A 1 276 ? 13.421 1.628 6.177 1.00 87.44 276 ILE A O 1
ATOM 2257 N N . GLU A 1 277 ? 14.553 3.065 7.491 1.00 82.75 277 GLU A N 1
ATOM 2258 C CA . GLU A 1 277 ? 15.384 3.676 6.448 1.00 82.75 277 GLU A CA 1
ATOM 2259 C C . GLU A 1 277 ? 16.431 2.693 5.913 1.00 82.75 277 GLU A C 1
ATOM 2261 O O . GLU A 1 277 ? 16.755 2.687 4.721 1.00 82.75 277 GLU A O 1
ATOM 2266 N N . GLU A 1 278 ? 16.878 1.761 6.754 1.00 84.31 278 GLU A N 1
ATOM 2267 C CA . GLU A 1 278 ? 17.847 0.733 6.393 1.00 84.31 278 GLU A CA 1
ATOM 2268 C C . GLU A 1 278 ? 17.201 -0.596 5.992 1.00 84.31 278 GLU A C 1
ATOM 2270 O O . GLU A 1 278 ? 16.024 -0.860 6.258 1.00 84.31 278 GLU A O 1
ATOM 2275 N N . THR A 1 279 ? 17.930 -1.418 5.231 1.00 89.25 279 THR A N 1
ATOM 2276 C CA . THR A 1 279 ? 17.422 -2.734 4.819 1.00 89.25 279 THR A CA 1
ATOM 2277 C C . THR A 1 279 ? 17.379 -3.666 6.025 1.00 89.25 279 THR A C 1
ATOM 2279 O O . THR A 1 279 ? 18.117 -3.473 6.984 1.00 89.25 279 THR A O 1
ATOM 2282 N N . PHE A 1 280 ? 16.541 -4.704 5.996 1.00 89.50 280 PHE A N 1
ATOM 2283 C CA . PHE A 1 280 ? 16.489 -5.663 7.108 1.00 89.50 280 PHE A CA 1
ATOM 2284 C C . PHE A 1 280 ? 17.853 -6.326 7.385 1.00 89.50 280 PHE A C 1
ATOM 2286 O O . PHE A 1 280 ? 18.164 -6.639 8.524 1.00 89.50 280 PHE A O 1
ATOM 2293 N N . ARG A 1 281 ? 18.689 -6.481 6.346 1.00 90.44 281 ARG A N 1
ATOM 2294 C CA . ARG A 1 281 ? 20.053 -7.027 6.441 1.00 90.44 281 ARG A CA 1
ATOM 2295 C C . ARG A 1 281 ? 21.132 -5.968 6.692 1.00 90.44 281 ARG A C 1
ATOM 2297 O O . ARG A 1 281 ? 22.311 -6.252 6.506 1.00 90.44 281 ARG A O 1
ATOM 2304 N N . SER A 1 282 ? 20.762 -4.741 7.045 1.00 91.38 282 SER A N 1
ATOM 2305 C CA . SER A 1 282 ? 21.755 -3.737 7.416 1.00 91.38 282 SER A CA 1
ATOM 2306 C C . SER A 1 282 ? 22.418 -4.094 8.740 1.00 91.38 282 SER A C 1
ATOM 2308 O O . SER A 1 282 ? 21.833 -4.800 9.561 1.00 91.38 282 SER A O 1
ATOM 2310 N N . ARG A 1 283 ? 23.630 -3.580 8.973 1.00 86.62 283 ARG A N 1
ATOM 2311 C CA . ARG A 1 283 ? 24.360 -3.878 10.207 1.00 86.62 283 ARG A CA 1
ATOM 2312 C C . ARG A 1 283 ? 23.575 -3.456 11.453 1.00 86.62 283 ARG A C 1
ATOM 2314 O O . ARG A 1 283 ? 23.447 -4.253 12.373 1.00 86.62 283 ARG A O 1
ATOM 2321 N N . VAL A 1 284 ? 22.963 -2.270 11.421 1.00 85.62 284 VAL A N 1
ATOM 2322 C CA . VAL A 1 284 ? 22.126 -1.752 12.515 1.00 85.62 284 VAL A CA 1
ATOM 2323 C C . VAL A 1 284 ? 20.949 -2.686 12.799 1.00 85.62 284 VAL A C 1
ATOM 2325 O O . VAL A 1 284 ? 20.691 -3.024 13.951 1.00 85.62 284 VAL A O 1
ATOM 2328 N N . ASN A 1 285 ? 20.245 -3.148 11.761 1.00 89.81 285 ASN A N 1
ATOM 2329 C CA . ASN A 1 285 ? 19.090 -4.027 11.936 1.00 89.81 285 ASN A CA 1
ATOM 2330 C C . ASN A 1 285 ? 19.475 -5.449 12.354 1.00 89.81 285 ASN A C 1
ATOM 2332 O O . ASN A 1 285 ? 18.728 -6.056 13.119 1.00 89.81 285 ASN A O 1
ATOM 2336 N N . ILE A 1 286 ? 20.634 -5.954 11.924 1.00 91.38 286 ILE A N 1
ATOM 2337 C CA . ILE A 1 286 ? 21.193 -7.228 12.399 1.00 91.38 286 ILE A CA 1
ATOM 2338 C C . ILE A 1 286 ? 21.496 -7.137 13.900 1.00 91.38 286 ILE A C 1
ATOM 2340 O O . ILE A 1 286 ? 20.973 -7.937 14.672 1.00 91.38 286 ILE A O 1
ATOM 2344 N N . ASP A 1 287 ? 22.222 -6.101 14.334 1.00 88.25 287 ASP A N 1
ATOM 2345 C CA . ASP A 1 287 ? 22.579 -5.906 15.747 1.00 88.25 287 ASP A CA 1
ATOM 2346 C C . ASP A 1 287 ? 21.331 -5.702 16.643 1.00 88.25 287 ASP A C 1
ATOM 2348 O O . ASP A 1 287 ? 21.350 -5.960 17.853 1.00 88.25 287 ASP A O 1
ATOM 2352 N N . ILE A 1 288 ? 20.226 -5.198 16.082 1.00 89.38 288 ILE A N 1
ATOM 2353 C CA . ILE A 1 288 ? 18.924 -5.127 16.764 1.00 89.38 288 ILE A CA 1
ATOM 2354 C C . ILE A 1 288 ? 18.264 -6.511 16.807 1.00 89.38 288 ILE A C 1
ATOM 2356 O O . ILE A 1 288 ? 17.778 -6.910 17.867 1.00 89.38 288 ILE A O 1
ATOM 2360 N N . CYS A 1 289 ? 18.258 -7.261 15.700 1.00 91.00 289 CYS A N 1
ATOM 2361 C CA . CYS A 1 289 ? 17.678 -8.606 15.619 1.00 91.00 289 CYS A CA 1
ATOM 2362 C C . CYS A 1 289 ? 18.330 -9.588 16.600 1.00 91.00 289 CYS A C 1
ATOM 2364 O O . CYS A 1 289 ? 17.608 -10.340 17.257 1.00 91.00 289 CYS A O 1
ATOM 2366 N N . ASP A 1 290 ? 19.649 -9.511 16.785 1.00 91.19 290 ASP A N 1
ATOM 2367 C CA . ASP A 1 290 ? 20.396 -10.357 17.726 1.00 91.19 290 ASP A CA 1
ATOM 2368 C C . ASP A 1 290 ? 19.907 -10.218 19.175 1.00 91.19 290 ASP A C 1
ATOM 2370 O O . ASP A 1 290 ? 19.919 -11.177 19.947 1.00 91.19 290 ASP A O 1
ATOM 2374 N N . ARG A 1 291 ? 19.410 -9.033 19.548 1.00 91.88 291 ARG A N 1
ATOM 2375 C CA . ARG A 1 291 ? 18.829 -8.766 20.874 1.00 91.88 291 ARG A CA 1
ATOM 2376 C C . ARG A 1 291 ? 17.317 -8.984 20.898 1.00 91.88 291 ARG A C 1
ATOM 2378 O O . ARG A 1 291 ? 16.765 -9.456 21.893 1.00 91.88 291 ARG A O 1
ATOM 2385 N N . LEU A 1 292 ? 16.641 -8.634 19.808 1.00 90.81 292 LEU A N 1
ATOM 2386 C CA . LEU A 1 292 ? 15.189 -8.651 19.679 1.00 90.81 292 LEU A CA 1
ATOM 2387 C C . LEU A 1 292 ? 14.618 -10.065 19.581 1.00 90.81 292 LEU A C 1
ATOM 2389 O O . LEU A 1 292 ? 13.654 -10.378 20.279 1.00 90.81 292 LEU A O 1
ATOM 2393 N N . ILE A 1 293 ? 15.192 -10.919 18.734 1.00 92.38 293 ILE A N 1
ATOM 2394 C CA . ILE A 1 293 ? 14.641 -12.249 18.453 1.00 92.38 293 ILE A CA 1
ATOM 2395 C C . ILE A 1 293 ? 14.629 -13.126 19.715 1.00 92.38 293 ILE A C 1
ATOM 2397 O O . ILE A 1 293 ? 13.553 -13.626 20.054 1.00 92.38 293 ILE A O 1
ATOM 2401 N N . PRO A 1 294 ? 15.724 -13.241 20.497 1.00 90.94 294 PRO A N 1
ATOM 2402 C CA . PRO A 1 294 ? 15.704 -14.027 21.732 1.00 90.94 294 PRO A CA 1
ATOM 2403 C C . PRO A 1 294 ? 14.710 -13.491 22.769 1.00 90.94 294 PRO A C 1
ATOM 2405 O O . PRO A 1 294 ? 14.126 -14.256 23.541 1.00 90.94 294 PRO A O 1
ATOM 2408 N N . LYS A 1 295 ? 14.503 -12.169 22.802 1.00 89.50 295 LYS A N 1
ATOM 2409 C CA . LYS A 1 295 ? 13.536 -11.531 23.699 1.00 89.50 295 LYS A CA 1
ATOM 2410 C C . LYS A 1 295 ? 12.096 -11.834 23.285 1.00 89.50 295 LYS A C 1
ATOM 2412 O O . LYS A 1 295 ? 11.319 -12.273 24.128 1.00 89.50 295 LYS A O 1
ATOM 2417 N N . LEU A 1 296 ? 11.774 -11.699 21.998 1.00 88.62 296 LEU A N 1
ATOM 2418 C CA . LEU A 1 296 ? 10.463 -12.065 21.453 1.00 88.62 296 LEU A CA 1
ATOM 2419 C C . LEU A 1 296 ? 10.158 -13.540 21.674 1.00 88.62 296 LEU A C 1
ATOM 2421 O O . LEU A 1 296 ? 9.062 -13.870 22.111 1.00 88.62 296 LEU A O 1
ATOM 2425 N N . GLN A 1 297 ? 11.126 -14.423 21.422 1.00 90.12 297 GLN A N 1
ATOM 2426 C CA . GLN A 1 297 ? 10.950 -15.848 21.680 1.00 90.12 297 GLN A CA 1
ATOM 2427 C C . GLN A 1 297 ? 10.624 -16.100 23.150 1.00 90.12 297 GLN A C 1
ATOM 2429 O O . GLN A 1 297 ? 9.684 -16.831 23.430 1.00 90.12 297 GLN A O 1
ATOM 2434 N N . ARG A 1 298 ? 11.335 -15.463 24.092 1.00 87.38 298 ARG A N 1
ATOM 2435 C CA . ARG A 1 298 ? 11.068 -15.604 25.533 1.00 87.38 298 ARG A CA 1
ATOM 2436 C C . ARG A 1 298 ? 9.662 -15.142 25.918 1.00 87.38 298 ARG A C 1
ATOM 2438 O O . ARG A 1 298 ? 9.000 -15.840 26.683 1.00 87.38 298 ARG A O 1
ATOM 2445 N N . ASP A 1 299 ? 9.223 -14.005 25.393 1.00 86.12 299 ASP A N 1
ATOM 2446 C CA . ASP A 1 299 ? 7.951 -13.385 25.776 1.00 86.12 299 ASP A CA 1
ATOM 2447 C C . ASP A 1 299 ? 6.743 -14.050 25.096 1.00 86.12 299 ASP A C 1
ATOM 2449 O O . ASP A 1 299 ? 5.640 -14.041 25.641 1.00 86.12 299 ASP A O 1
ATOM 2453 N N . VAL A 1 300 ? 6.951 -14.677 23.934 1.00 85.75 300 VAL A N 1
ATOM 2454 C CA . VAL A 1 300 ? 5.926 -15.442 23.207 1.00 85.75 300 VAL A CA 1
ATOM 2455 C C . VAL A 1 300 ? 5.869 -16.906 23.654 1.00 85.75 300 VAL A C 1
ATOM 2457 O O . VAL A 1 300 ? 4.796 -17.507 23.595 1.00 85.75 300 VAL A O 1
ATOM 2460 N N . ARG A 1 301 ? 6.970 -17.459 24.193 1.00 84.06 301 ARG A N 1
ATOM 2461 C CA . ARG A 1 301 ? 7.082 -18.851 24.677 1.00 84.06 301 ARG A CA 1
ATOM 2462 C C . ARG A 1 301 ? 5.916 -19.346 25.540 1.00 84.06 301 ARG A C 1
ATOM 2464 O O . ARG A 1 301 ? 5.566 -20.517 25.413 1.00 84.06 301 ARG A O 1
ATOM 2471 N N . PRO A 1 302 ? 5.308 -18.531 26.429 1.00 78.12 302 PRO A N 1
ATOM 2472 C CA . PRO A 1 302 ? 4.169 -18.978 27.227 1.00 78.12 302 PRO A CA 1
ATOM 2473 C C . PRO A 1 302 ? 2.936 -19.362 26.397 1.00 78.12 302 PRO A C 1
ATOM 2475 O O . PRO A 1 302 ? 2.116 -20.138 26.880 1.00 78.12 302 PRO A O 1
ATOM 2478 N N . ALA A 1 303 ? 2.806 -18.821 25.181 1.00 74.75 303 ALA A N 1
ATOM 2479 C CA . ALA A 1 303 ? 1.678 -19.038 24.279 1.00 74.75 303 ALA A CA 1
ATOM 2480 C C . ALA A 1 303 ? 2.051 -19.877 23.044 1.00 74.75 303 ALA A C 1
ATOM 2482 O O . ALA A 1 303 ? 1.252 -20.704 22.612 1.00 74.75 303 ALA A O 1
ATOM 2483 N N . HIS A 1 304 ? 3.255 -19.694 22.493 1.00 81.88 304 HIS A N 1
ATOM 2484 C CA . HIS A 1 304 ? 3.709 -20.373 21.278 1.00 81.88 304 HIS A CA 1
ATOM 2485 C C . HIS A 1 304 ? 5.212 -20.666 21.334 1.00 81.88 304 HIS A C 1
ATOM 2487 O O . HIS A 1 304 ? 6.001 -19.808 21.726 1.00 81.88 304 HIS A O 1
ATOM 2493 N N . ASP A 1 305 ? 5.618 -21.858 20.897 1.00 82.62 305 ASP A N 1
ATOM 2494 C CA . ASP A 1 305 ? 7.030 -22.232 20.789 1.00 82.62 305 ASP A CA 1
ATOM 2495 C C . ASP A 1 305 ? 7.532 -21.923 19.372 1.00 82.62 305 ASP A C 1
ATOM 2497 O O . ASP A 1 305 ? 7.266 -22.664 18.427 1.00 82.62 305 ASP A O 1
ATOM 2501 N N . LEU A 1 306 ? 8.176 -20.765 19.207 1.00 84.88 306 LEU A N 1
ATOM 2502 C CA . LEU A 1 306 ? 8.626 -20.259 17.908 1.00 84.88 306 LEU A CA 1
ATOM 2503 C C . LEU A 1 306 ? 10.132 -20.455 17.731 1.00 84.88 306 LEU A C 1
ATOM 2505 O O . LEU A 1 306 ? 10.928 -20.071 18.593 1.00 84.88 306 LEU A O 1
ATOM 2509 N N . SER A 1 307 ? 10.540 -20.971 16.573 1.00 87.44 307 SER A N 1
ATOM 2510 C CA . SER A 1 307 ? 11.956 -21.048 16.202 1.00 87.44 307 SER A CA 1
ATOM 2511 C C . SER A 1 307 ? 12.522 -19.673 15.824 1.00 87.44 307 SER A C 1
ATOM 2513 O O . SER A 1 307 ? 11.789 -18.764 15.429 1.00 87.44 307 SER A O 1
ATOM 2515 N N . TYR A 1 308 ? 13.848 -19.527 15.907 1.00 89.31 308 TYR A N 1
ATOM 2516 C CA . TYR A 1 308 ? 14.533 -18.273 15.574 1.00 89.31 308 TYR A CA 1
ATOM 2517 C C . TYR A 1 308 ? 14.226 -17.846 14.132 1.00 89.31 308 TYR A C 1
ATOM 2519 O O . TYR A 1 308 ? 13.824 -16.710 13.895 1.00 89.31 308 TYR A O 1
ATOM 2527 N N . GLY A 1 309 ? 14.314 -18.785 13.181 1.00 84.62 309 GLY A N 1
ATOM 2528 C CA . GLY A 1 309 ? 14.058 -18.518 11.764 1.00 84.62 309 GLY A CA 1
ATOM 2529 C C . GLY A 1 309 ? 12.608 -18.121 11.464 1.00 84.62 309 GLY A C 1
ATOM 2530 O O . GLY A 1 309 ? 12.367 -17.302 10.576 1.00 84.62 309 GLY A O 1
ATOM 2531 N N . GLN A 1 310 ? 11.633 -18.630 12.228 1.00 86.81 310 GLN A N 1
ATOM 2532 C CA . GLN A 1 310 ? 10.235 -18.194 12.106 1.00 86.81 310 GLN A CA 1
ATOM 2533 C C . GLN A 1 310 ? 10.076 -16.733 12.538 1.00 86.81 310 GLN A C 1
ATOM 2535 O O . GLN A 1 310 ? 9.523 -15.924 11.790 1.00 86.81 310 GLN A O 1
ATOM 2540 N N . VAL A 1 311 ? 10.621 -16.376 13.706 1.00 88.06 311 VAL A N 1
ATOM 2541 C CA . VAL A 1 311 ? 10.580 -15.000 14.224 1.00 88.06 311 VAL A CA 1
ATOM 2542 C C . VAL A 1 311 ? 11.310 -14.041 13.282 1.00 88.06 311 VAL A C 1
ATOM 2544 O O . VAL A 1 311 ? 10.776 -12.979 12.963 1.00 88.06 311 VAL A O 1
ATOM 2547 N N . GLU A 1 312 ? 12.483 -14.426 12.778 1.00 89.94 312 GLU A N 1
ATOM 2548 C CA . GLU A 1 312 ? 13.258 -13.641 11.813 1.00 89.94 312 GLU A CA 1
ATOM 2549 C C . GLU A 1 312 ? 12.471 -13.393 10.518 1.00 89.94 312 GLU A C 1
ATOM 2551 O O . GLU A 1 312 ? 12.334 -12.247 10.085 1.00 89.94 312 GLU A O 1
ATOM 2556 N N . THR A 1 313 ? 11.874 -14.438 9.938 1.00 89.44 313 THR A N 1
ATOM 2557 C CA . THR A 1 313 ? 11.073 -14.331 8.706 1.00 89.44 313 THR A CA 1
ATOM 2558 C C . THR A 1 313 ? 9.893 -13.374 8.889 1.00 89.44 313 THR A C 1
ATOM 2560 O O . THR A 1 313 ? 9.572 -12.568 8.008 1.00 89.44 313 THR A O 1
ATOM 2563 N N . TRP A 1 314 ? 9.231 -13.421 10.046 1.00 90.88 314 TRP A N 1
ATOM 2564 C CA . TRP A 1 314 ? 8.118 -12.519 10.337 1.00 90.88 314 TRP A CA 1
ATOM 2565 C C . TRP A 1 314 ? 8.582 -11.082 10.557 1.00 90.88 314 TRP A C 1
ATOM 2567 O O . TRP A 1 314 ? 7.965 -10.161 10.018 1.00 90.88 314 TRP A O 1
ATOM 2577 N N . LEU A 1 315 ? 9.683 -10.875 11.283 1.00 90.94 315 LEU A N 1
ATOM 2578 C CA . LEU A 1 315 ? 10.288 -9.553 11.453 1.00 90.94 315 LEU A CA 1
ATOM 2579 C C . LEU A 1 315 ? 10.706 -8.952 10.111 1.00 90.94 315 LEU A C 1
ATOM 2581 O O . LEU A 1 315 ? 10.419 -7.781 9.858 1.00 90.94 315 LEU A O 1
ATOM 2585 N N . GLN A 1 316 ? 11.286 -9.756 9.221 1.00 90.19 316 GLN A N 1
ATOM 2586 C CA . GLN A 1 316 ? 11.638 -9.341 7.869 1.00 90.19 316 GLN A CA 1
ATOM 2587 C C . GLN A 1 316 ? 10.401 -8.891 7.085 1.00 90.19 316 GLN A C 1
ATOM 2589 O O . GLN A 1 316 ? 10.417 -7.837 6.445 1.00 90.19 316 GLN A O 1
ATOM 2594 N N . ASN A 1 317 ? 9.302 -9.644 7.162 1.00 88.12 317 ASN A N 1
ATOM 2595 C CA . ASN A 1 317 ? 8.045 -9.276 6.513 1.00 88.12 317 ASN A CA 1
ATOM 2596 C C . ASN A 1 317 ? 7.435 -7.995 7.105 1.00 88.12 317 ASN A C 1
ATOM 2598 O O . ASN A 1 317 ? 6.991 -7.120 6.356 1.00 88.12 317 ASN A O 1
ATOM 2602 N N . PHE A 1 318 ? 7.437 -7.838 8.431 1.00 88.50 318 PHE A N 1
ATOM 2603 C CA . PHE A 1 318 ? 6.945 -6.624 9.090 1.00 88.50 318 PHE A CA 1
ATOM 2604 C C . PHE A 1 318 ? 7.774 -5.399 8.718 1.00 88.50 318 PHE A C 1
ATOM 2606 O O . PHE A 1 318 ? 7.208 -4.353 8.392 1.00 88.50 318 PHE A O 1
ATOM 2613 N N . HIS A 1 319 ? 9.099 -5.535 8.723 1.00 90.69 319 HIS A N 1
ATOM 2614 C CA . HIS A 1 319 ? 10.021 -4.485 8.310 1.00 90.69 319 HIS A CA 1
ATOM 2615 C C . HIS A 1 319 ? 9.810 -4.107 6.848 1.00 90.69 319 HIS A C 1
ATOM 2617 O O . HIS A 1 319 ? 9.574 -2.937 6.556 1.00 90.69 319 HIS A O 1
ATOM 2623 N N . ARG A 1 320 ? 9.776 -5.089 5.938 1.00 88.00 320 ARG A N 1
ATOM 2624 C CA . ARG A 1 320 ? 9.536 -4.866 4.507 1.00 88.00 320 ARG A CA 1
ATOM 2625 C C . ARG A 1 320 ? 8.229 -4.117 4.266 1.00 88.00 320 ARG A C 1
ATOM 2627 O O . ARG A 1 320 ? 8.203 -3.174 3.481 1.00 88.00 320 ARG A O 1
ATOM 2634 N N . ASN A 1 321 ? 7.157 -4.499 4.956 1.00 86.00 321 ASN A N 1
ATOM 2635 C CA . ASN A 1 321 ? 5.865 -3.829 4.834 1.00 86.00 321 ASN A CA 1
ATOM 2636 C C . ASN A 1 321 ? 5.917 -2.382 5.345 1.00 86.00 321 ASN A C 1
ATOM 2638 O O . ASN A 1 321 ? 5.452 -1.481 4.647 1.00 86.00 321 ASN A O 1
ATOM 2642 N N . LYS A 1 322 ? 6.530 -2.141 6.512 1.00 86.00 322 LYS A N 1
ATOM 2643 C CA . LYS A 1 322 ? 6.708 -0.786 7.065 1.00 86.00 322 LYS A CA 1
ATOM 2644 C C . LYS A 1 322 ? 7.589 0.091 6.175 1.00 86.00 322 LYS A C 1
ATOM 2646 O O . LYS A 1 322 ? 7.214 1.221 5.882 1.00 86.00 322 LYS A O 1
ATOM 2651 N N . ARG A 1 323 ? 8.714 -0.437 5.692 1.00 84.62 323 ARG A N 1
ATOM 2652 C CA . ARG A 1 323 ? 9.631 0.244 4.770 1.00 84.62 323 ARG A CA 1
ATOM 2653 C C . ARG A 1 323 ? 8.957 0.576 3.450 1.00 84.62 323 ARG A C 1
ATOM 2655 O O . ARG A 1 323 ? 9.069 1.700 2.986 1.00 84.62 323 ARG A O 1
ATOM 2662 N N . ASN A 1 324 ? 8.209 -0.354 2.866 1.00 83.06 324 ASN A N 1
ATOM 2663 C CA . ASN A 1 324 ? 7.464 -0.083 1.638 1.00 83.06 324 ASN A CA 1
ATOM 2664 C C . ASN A 1 324 ? 6.401 1.003 1.839 1.00 83.06 324 ASN A C 1
ATOM 2666 O O . ASN A 1 324 ? 6.199 1.813 0.940 1.00 83.06 324 ASN A O 1
ATOM 2670 N N . ALA A 1 325 ? 5.726 1.030 2.992 1.00 83.88 325 ALA A N 1
ATOM 2671 C CA . ALA A 1 325 ? 4.784 2.095 3.320 1.00 83.88 325 ALA A CA 1
ATOM 2672 C C . ALA A 1 325 ? 5.497 3.449 3.470 1.00 83.88 325 ALA A C 1
ATOM 2674 O O . ALA A 1 325 ? 5.084 4.416 2.842 1.00 83.88 325 ALA A O 1
ATOM 2675 N N . TYR A 1 326 ? 6.606 3.493 4.214 1.00 81.94 326 TYR A N 1
ATOM 2676 C CA . TYR A 1 326 ? 7.441 4.687 4.380 1.00 81.94 326 TYR A CA 1
ATOM 2677 C C . TYR A 1 326 ? 7.960 5.222 3.038 1.00 81.94 326 TYR A C 1
ATOM 2679 O O . TYR A 1 326 ? 7.786 6.396 2.729 1.00 81.94 326 TYR A O 1
ATOM 2687 N N . LEU A 1 327 ? 8.513 4.347 2.193 1.00 79.69 327 LEU A N 1
ATOM 2688 C CA . LEU A 1 327 ? 9.004 4.723 0.868 1.00 79.69 327 LEU A CA 1
ATOM 2689 C C . LEU A 1 327 ? 7.878 5.213 -0.041 1.00 79.69 327 LEU A C 1
ATOM 2691 O O . LEU A 1 327 ? 8.083 6.178 -0.761 1.00 79.69 327 LEU A O 1
ATOM 2695 N N . ARG A 1 328 ? 6.689 4.598 -0.003 1.00 78.19 328 ARG A N 1
ATOM 2696 C CA . ARG A 1 328 ? 5.530 5.066 -0.783 1.00 78.19 328 ARG A CA 1
ATOM 2697 C C . ARG A 1 328 ? 5.069 6.452 -0.346 1.00 78.19 328 ARG A C 1
ATOM 2699 O O . ARG A 1 328 ? 4.821 7.287 -1.208 1.00 78.19 328 ARG A O 1
ATOM 2706 N N . SER A 1 329 ? 4.979 6.695 0.960 1.00 75.62 329 SER A N 1
ATOM 2707 C CA . SER A 1 329 ? 4.608 8.009 1.492 1.00 75.62 329 SER A CA 1
ATOM 2708 C C . SER A 1 329 ? 5.644 9.079 1.150 1.00 75.62 329 SER A C 1
ATOM 2710 O O . SER A 1 329 ? 5.266 10.197 0.824 1.00 75.62 329 SER A O 1
ATOM 2712 N N . ASN A 1 330 ? 6.934 8.734 1.162 1.00 69.88 330 ASN A N 1
ATOM 2713 C CA . ASN A 1 330 ? 7.998 9.681 0.837 1.00 69.88 330 ASN A CA 1
ATOM 2714 C C . ASN A 1 330 ? 8.162 9.903 -0.677 1.00 69.88 330 ASN A C 1
ATOM 2716 O O . ASN A 1 330 ? 8.458 11.020 -1.077 1.00 69.88 330 ASN A O 1
ATOM 2720 N N . PHE A 1 331 ? 7.925 8.896 -1.528 1.00 56.00 331 PHE A N 1
ATOM 2721 C CA . PHE A 1 331 ? 7.967 9.058 -2.991 1.00 56.00 331 PHE A CA 1
ATOM 2722 C C . PHE A 1 331 ? 6.759 9.824 -3.542 1.00 56.00 331 PHE A C 1
ATOM 2724 O O . PHE A 1 331 ? 6.927 10.631 -4.446 1.00 56.00 331 PHE A O 1
ATOM 2731 N N . MET A 1 332 ? 5.556 9.654 -2.975 1.00 46.56 332 MET A N 1
ATOM 2732 C CA . MET A 1 332 ? 4.379 10.433 -3.402 1.00 46.56 332 MET A CA 1
ATOM 2733 C C . MET A 1 332 ? 4.463 11.930 -3.063 1.00 46.56 332 MET A C 1
ATOM 2735 O O . MET A 1 332 ? 3.642 12.706 -3.539 1.00 46.56 332 MET A O 1
ATOM 2739 N N . MET A 1 333 ? 5.452 12.344 -2.269 1.00 44.50 333 MET A N 1
ATOM 2740 C CA . MET A 1 333 ? 5.736 13.754 -1.988 1.00 44.50 333 MET A CA 1
ATOM 2741 C C . MET A 1 333 ? 6.729 14.374 -2.985 1.00 44.50 333 MET A C 1
ATOM 2743 O O . MET A 1 333 ? 6.945 15.580 -2.930 1.00 44.50 333 MET A O 1
ATOM 2747 N N . ILE A 1 334 ? 7.338 13.579 -3.876 1.00 45.69 334 ILE A N 1
ATOM 2748 C CA . ILE A 1 334 ? 8.384 14.040 -4.807 1.00 45.69 334 ILE A CA 1
ATOM 2749 C C . ILE A 1 334 ? 7.815 14.332 -6.209 1.00 45.69 334 ILE A C 1
ATOM 2751 O O . ILE A 1 334 ? 8.367 15.166 -6.915 1.00 45.69 334 ILE A O 1
ATOM 2755 N N . ASP A 1 335 ? 6.671 13.748 -6.580 1.00 39.44 335 ASP A N 1
ATOM 2756 C CA . ASP A 1 335 ? 6.058 13.916 -7.914 1.00 39.44 335 ASP A CA 1
ATOM 2757 C C . ASP A 1 335 ? 5.144 15.164 -8.048 1.00 39.44 335 ASP A C 1
ATOM 2759 O O . ASP A 1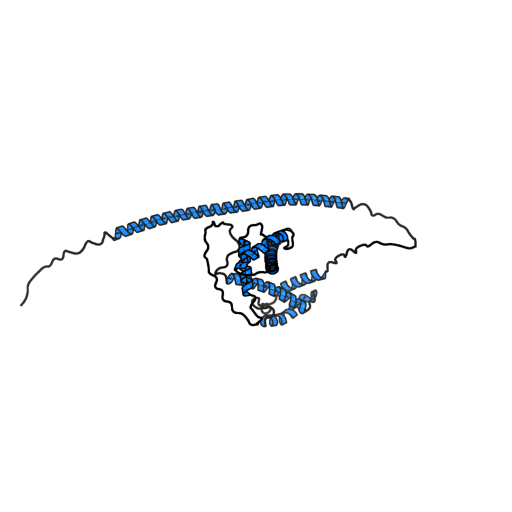 335 ? 4.395 15.280 -9.015 1.00 39.44 335 ASP A O 1
ATOM 2763 N N . ASN A 1 336 ? 5.185 16.101 -7.090 1.00 38.09 336 ASN A N 1
ATOM 2764 C CA . ASN A 1 336 ? 4.454 17.381 -7.128 1.00 38.09 336 ASN A CA 1
ATOM 2765 C C . ASN A 1 336 ? 5.413 18.588 -7.163 1.00 38.09 336 ASN A C 1
ATOM 2767 O O . ASN A 1 336 ? 5.244 19.531 -6.387 1.00 38.09 336 ASN A O 1
ATOM 2771 N N . TYR A 1 337 ? 6.420 18.552 -8.037 1.00 37.25 337 TYR A N 1
ATOM 2772 C CA . TYR A 1 337 ? 7.224 19.726 -8.391 1.00 37.25 337 TYR A CA 1
ATOM 2773 C C . TYR A 1 337 ? 7.455 19.814 -9.893 1.00 37.25 337 TYR A C 1
ATOM 2775 O O . TYR A 1 337 ? 7.813 18.774 -10.494 1.00 37.25 337 TYR A O 1
#

pLDDT: mean 71.94, std 23.58, range [27.25, 95.94]

Radius of gyration: 39.6 Å; chains: 1; bounding box: 155×69×101 Å

Organism: NCBI:txid94130

Foldseek 3Di:
DDDDDDDDDDPDDDPDDDPPVVVVVVVVVVVVVVVVVVVVVVVVVVVVVVVVVVVVVVVVVVVVVVVVVVVVVVVVVVVVVVVVVVVVVVVVPPDDDDDDDDDDDDDDDDDDDDDPPPPPPPPPVVVVLLVVLLVVLVVVQVVDDPQLHADLQDQCPDPSNVVSLVVNLVVSCVVSVVSNDDSVSSSVSVNVVSVVSSVVVVVVVVVVVVPPDDPDDDDDDDDDDDDDDDDDDDDDDDDDDDDDDPDDDPPPLLVVLLVVLVVVCVVDDPLLDADLVDQCPDPSNVVSLVVNQVVSCVVSVVPDRDDSVSSSVSVNVVSVVSSVVVVVVVVVVVVPD

Secondary structure (DSSP, 8-state):
----------------SHHHHHHHHHHHHHHHHHHHHHHHHHHHHHHHHHHHHHHHHHHHHHHHHHHHHHHHHHHHHHHHHHHHHHHHHHHTSS------------------------------HHHHHHHHHHHHHHHHHHHS-GGGSPPSSS-TTSHHHHHHHHHHHHHHHHHTGGG---HHHHHHHHHHHHHHHHHHHHHHHHHHH-TTT---SS-------------------------------THHHHHHHHHHHHHHHHHS-GGG---SSS-TTSHHHHHHHHHHHHHHHHHHTTT----HHHHHHHHHHHHHHHHHHHHHHHHTTTS--